Protein AF-A0A2V2WQ14-F1 (afdb_monomer)

Foldseek 3Di:
DDDDDDDDDDDDDDDPPPPPPDDPVVVVVVVVVVVVVCVVDPCCVVDVDDPVVVVVVVVVVVVVVVVVVVVVVVVVVVVVVVVVVVVVVVVVVVVVVVVVVVVVVVCCVPQVDLCNDPCCCVVPPCNVVVDDPLDDDDPDPVDDPVSVPDDPVPCPCVVVVVVVVVVVVVVVVVVVVVVVVVVVVVVVVVPPDD

Radius of gyration: 69.37 Å; Cα contacts (8 Å, |Δi|>4): 29; chains: 1; bounding box: 119×53×196 Å

Secondary structure (DSSP, 8-state):
-------------------S---HHHHHHHHHHHHHHHHH-HHHHHH---HHHHHHHHHHHHHHHHHHHHHHHHHHHHHHHHHHHHHHHHHHHHHHHHHHHHHHHHHHHHH--GGGSTTHHHH-TTHHHHSPPS--SS--TT--GGG-S--TT--TTHHHHHHHHHHHHHHHHHHHHHHHHHHHHHHHHTTS--

Sequence (194 aa):
MNSAAQNAPAISPTATMSTGPLDTTSKKRLFMMQRAERLRDPKVRHMGIDKEALDDQVREKEALRRLEKERNEFFDRQALLMDRHAQALQKEVNEIRAGREKELQDYRETFQKKHMRREWDLNDPTWKVKDLPARVGDDDPRNGVSSLQKFEGEDLDFKNRRREQQLQQRDWAQQQVEEKTRQEVDGAGGKSCV

InterPro domains:
  IPR008805 RIB43A [PF05914] (26-186)
  IPR008805 RIB43A [PTHR14517] (25-184)

Solvent-accessible surface area (backbone atoms only — not comparable to full-atom values): 11952 Å² total; per-residue (Å²): 135,90,83,89,84,79,93,81,90,82,84,83,84,91,71,84,72,77,84,61,87,73,52,72,67,56,52,51,52,52,52,51,52,61,48,50,56,46,59,68,39,67,60,52,62,74,63,68,71,65,60,68,64,50,53,50,51,50,51,52,54,51,52,52,51,50,54,52,50,54,52,49,53,51,52,51,53,51,49,53,54,51,50,54,50,53,52,52,54,52,49,52,52,49,52,52,50,53,51,52,51,48,53,52,48,52,47,40,65,72,68,61,41,72,79,73,41,95,61,24,76,80,68,40,93,57,39,80,76,73,52,74,70,95,67,67,73,90,87,35,89,86,55,44,78,88,63,72,76,59,57,91,82,66,63,82,55,50,67,59,54,51,48,52,52,50,51,52,53,49,52,51,53,48,51,53,50,52,52,52,52,50,52,52,54,57,58,55,63,70,70,74,79,128

Nearest PDB structures (foldseek):
  8snb-assembly1_6W  TM=6.079E-01  e=1.520E-08  Strongylocentrotus purpuratus
  6u42-assembly1_4U  TM=6.215E-01  e=2.455E-08  Chlamydomonas reinhardtii
  6u42-assembly1_4R  TM=5.848E-01  e=5.587E-08  Chlamydomonas reinhardtii
  9cpc-assembly1_3Y  TM=6.046E-01  e=1.561E-07  Sus scrofa

Organism: Trypanosoma cruzi (NCBI:txid5693)

pLDDT: mean 85.51, std 15.98, range [40.53, 98.44]

Structure (mmCIF, N/CA/C/O backbone):
data_AF-A0A2V2WQ14-F1
#
_entry.id   AF-A0A2V2WQ14-F1
#
loop_
_atom_site.group_PDB
_atom_site.id
_atom_site.type_symbol
_atom_site.label_atom_id
_atom_site.label_alt_id
_atom_site.label_comp_id
_atom_site.label_asym_id
_atom_site.label_entity_id
_atom_site.label_seq_id
_atom_site.pdbx_PDB_ins_code
_atom_site.Cartn_x
_atom_site.Cartn_y
_atom_site.Cartn_z
_atom_site.occupancy
_atom_site.B_iso_or_equiv
_atom_site.auth_seq_id
_atom_site.auth_comp_id
_atom_site.auth_asym_id
_atom_site.auth_atom_id
_atom_site.pdbx_PDB_model_num
ATOM 1 N N . MET A 1 1 ? -36.235 27.365 53.059 1.00 44.94 1 MET A N 1
ATOM 2 C CA . MET A 1 1 ? -37.629 27.702 53.408 1.00 44.94 1 MET A CA 1
ATOM 3 C C . MET A 1 1 ? -37.886 27.173 54.803 1.00 44.94 1 MET A C 1
ATOM 5 O O . MET A 1 1 ? -37.790 25.973 55.018 1.00 44.94 1 MET A O 1
ATOM 9 N N . ASN A 1 2 ? -38.078 28.095 55.743 1.00 45.47 2 ASN A N 1
ATOM 10 C CA . ASN A 1 2 ? -38.430 27.820 57.132 1.00 45.47 2 ASN A CA 1
ATOM 11 C C . ASN A 1 2 ? -39.775 27.096 57.211 1.00 45.47 2 ASN A C 1
ATOM 13 O O . ASN A 1 2 ? -40.685 27.432 56.456 1.00 45.47 2 ASN A O 1
ATOM 17 N N . SER A 1 3 ? -39.931 26.202 58.184 1.00 45.50 3 SER A N 1
ATOM 18 C CA . SER A 1 3 ? -41.216 25.961 58.850 1.00 45.50 3 SER A CA 1
ATOM 19 C C . SER A 1 3 ? -40.962 25.331 60.215 1.00 45.50 3 SER A C 1
ATOM 21 O O . SER A 1 3 ? -40.735 24.134 60.344 1.00 45.50 3 SER A O 1
ATOM 23 N N . ALA A 1 4 ? -40.961 26.196 61.226 1.00 48.38 4 ALA A N 1
ATOM 24 C CA . ALA A 1 4 ? -41.190 25.845 62.615 1.00 48.38 4 ALA A CA 1
ATOM 25 C C . ALA A 1 4 ? -42.703 25.867 62.874 1.00 48.38 4 ALA A C 1
ATOM 27 O O . ALA A 1 4 ? -43.345 26.850 62.513 1.00 48.38 4 ALA A O 1
ATOM 28 N N . ALA A 1 5 ? -43.235 24.810 63.491 1.00 47.12 5 ALA A N 1
ATOM 29 C CA . ALA A 1 5 ? -44.523 24.719 64.198 1.00 47.12 5 ALA A CA 1
ATOM 30 C C . ALA A 1 5 ? -44.854 23.222 64.371 1.00 47.12 5 ALA A C 1
ATOM 32 O O . ALA A 1 5 ? -44.697 22.474 63.420 1.00 47.12 5 ALA A O 1
ATOM 33 N N . GLN A 1 6 ? -45.326 22.675 65.486 1.00 50.53 6 GLN A N 1
ATOM 34 C CA . GLN A 1 6 ? -45.816 23.205 66.753 1.00 50.53 6 GLN A CA 1
ATOM 35 C C . GLN A 1 6 ? -45.854 22.022 67.738 1.00 50.53 6 GLN A C 1
ATOM 37 O O . GLN A 1 6 ? -46.199 20.904 67.362 1.00 50.53 6 GLN A O 1
ATOM 42 N N . ASN A 1 7 ? -45.531 22.289 69.003 1.00 54.06 7 ASN A N 1
ATOM 43 C CA . ASN A 1 7 ? -45.885 21.426 70.126 1.00 54.06 7 ASN A CA 1
ATOM 44 C C . ASN A 1 7 ? -47.401 21.488 70.362 1.00 54.06 7 ASN A C 1
ATOM 46 O O . ASN A 1 7 ? -47.952 22.585 70.458 1.00 54.06 7 ASN A O 1
ATOM 50 N N . ALA A 1 8 ? -48.040 20.334 70.556 1.00 49.25 8 ALA A N 1
ATOM 51 C CA . ALA A 1 8 ? -49.335 20.220 71.224 1.00 49.25 8 ALA A CA 1
ATOM 52 C C . ALA A 1 8 ? -49.350 18.955 72.112 1.00 49.25 8 ALA A C 1
ATOM 54 O O . ALA A 1 8 ? -48.817 17.924 71.694 1.00 49.25 8 ALA A O 1
ATOM 55 N N . PRO A 1 9 ? -49.905 19.020 73.338 1.00 58.84 9 PRO A N 1
ATOM 56 C CA . PRO A 1 9 ? -49.801 17.964 74.342 1.00 58.84 9 PRO A CA 1
ATOM 57 C C . PRO A 1 9 ? -50.993 17.001 74.286 1.00 58.84 9 PRO A C 1
ATOM 59 O O . PRO A 1 9 ? -52.121 17.420 74.033 1.00 58.84 9 PRO A O 1
ATOM 62 N N . ALA A 1 10 ? -50.778 15.727 74.622 1.00 42.69 10 ALA A N 1
ATOM 63 C CA . ALA A 1 10 ? -51.869 14.837 75.003 1.00 42.69 10 ALA A CA 1
ATOM 64 C C . ALA A 1 10 ? -51.401 13.798 76.027 1.00 42.69 10 ALA A C 1
ATOM 66 O O . ALA A 1 10 ? -50.405 13.100 75.858 1.00 42.69 10 ALA A O 1
ATOM 67 N N . ILE A 1 11 ? -52.151 13.782 77.117 1.00 43.56 11 ILE A N 1
ATOM 68 C CA . ILE A 1 11 ? -52.009 12.992 78.330 1.00 43.56 11 ILE A CA 1
ATOM 69 C C . ILE A 1 11 ? -52.289 11.511 78.030 1.00 43.56 11 ILE A C 1
ATOM 71 O O . ILE A 1 11 ? -53.105 11.168 77.178 1.00 43.56 11 ILE A O 1
ATOM 75 N N . SER A 1 12 ? -51.577 10.648 78.749 1.00 45.91 12 SER A N 1
ATOM 76 C CA . SER A 1 12 ? -51.635 9.186 78.722 1.00 45.91 12 SER A CA 1
ATOM 77 C C . SER A 1 12 ? -53.017 8.596 79.043 1.00 45.91 12 SER A C 1
ATOM 79 O O . SER A 1 12 ? -53.795 9.177 79.799 1.00 45.91 12 SER A O 1
ATOM 81 N N . PRO A 1 13 ? -53.236 7.331 78.642 1.00 46.59 13 PRO A N 1
ATOM 82 C CA . PRO A 1 13 ? -53.758 6.352 79.576 1.00 46.59 13 PRO A CA 1
ATOM 83 C C . PRO A 1 13 ? -52.677 5.329 79.920 1.00 46.59 13 PRO A C 1
ATOM 85 O O . PRO A 1 13 ? -52.074 4.656 79.086 1.00 46.59 13 PRO A O 1
ATOM 88 N N . THR A 1 14 ? -52.441 5.266 81.216 1.00 50.88 14 THR A N 1
ATOM 89 C CA . THR A 1 14 ? -51.651 4.313 81.973 1.00 50.88 14 THR A CA 1
ATOM 90 C C . THR A 1 14 ? -52.027 2.873 81.619 1.00 50.88 14 THR A C 1
ATOM 92 O O . THR A 1 14 ? -53.107 2.403 81.956 1.00 50.88 14 THR A O 1
ATOM 95 N N . ALA A 1 15 ? -51.100 2.152 80.998 1.00 40.53 15 ALA A N 1
ATOM 96 C CA . ALA A 1 15 ? -50.947 0.711 81.158 1.00 40.53 15 ALA A CA 1
ATOM 97 C C . ALA A 1 15 ? -49.495 0.367 80.822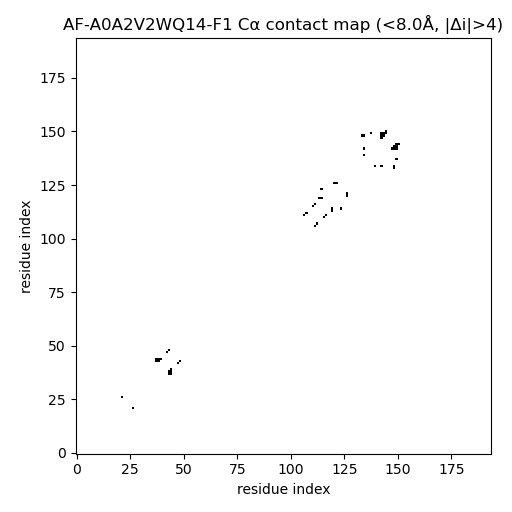 1.00 40.53 15 ALA A C 1
ATOM 99 O O . ALA A 1 15 ? -49.167 -0.095 79.732 1.00 40.53 15 ALA A O 1
ATOM 100 N N . THR A 1 16 ? -48.595 0.630 81.767 1.00 46.62 16 THR A N 1
ATOM 101 C CA . THR A 1 16 ? -47.309 -0.059 81.820 1.00 46.62 16 THR A CA 1
ATOM 102 C C . THR A 1 16 ? -47.606 -1.546 81.997 1.00 46.62 16 THR A C 1
ATOM 104 O O . THR A 1 16 ? -47.727 -2.051 83.111 1.00 46.62 16 THR A O 1
ATOM 107 N N . MET A 1 17 ? -47.786 -2.260 80.884 1.00 49.78 17 MET A N 1
ATOM 108 C CA . MET A 1 17 ? -47.722 -3.714 80.881 1.00 49.78 17 MET A CA 1
ATOM 109 C C . MET A 1 17 ? -46.353 -4.070 81.444 1.00 49.78 17 MET A C 1
ATOM 111 O O . MET A 1 17 ? -45.329 -3.749 80.848 1.00 49.78 17 MET A O 1
ATOM 115 N N . SER A 1 18 ? -46.360 -4.650 82.640 1.00 52.22 18 SER A N 1
ATOM 116 C CA . SER A 1 18 ? -45.201 -5.222 83.310 1.00 52.22 18 SER A CA 1
ATOM 117 C C . SER A 1 18 ? -44.336 -5.980 82.298 1.00 52.22 18 SER A C 1
ATOM 119 O O . SER A 1 18 ? -44.693 -7.063 81.840 1.00 52.22 18 SER A O 1
ATOM 121 N N . THR A 1 19 ? -43.193 -5.397 81.937 1.00 57.53 19 THR A N 1
ATOM 122 C CA . THR A 1 19 ? -42.145 -6.012 81.111 1.00 57.53 19 THR A CA 1
ATOM 123 C C . THR A 1 19 ? -41.223 -6.890 81.961 1.00 57.53 19 THR A C 1
ATOM 125 O O . THR A 1 19 ? -40.049 -7.077 81.650 1.00 57.53 19 THR A O 1
ATOM 128 N N . GLY A 1 20 ? -41.742 -7.443 83.061 1.00 65.06 20 GLY A N 1
ATOM 129 C CA . GLY A 1 20 ? -41.055 -8.485 83.809 1.00 65.06 20 GLY A CA 1
ATOM 130 C C . GLY A 1 20 ? -41.065 -9.796 83.014 1.00 65.06 20 GLY A C 1
ATOM 131 O O . GLY A 1 20 ? -42.055 -10.098 82.339 1.00 65.06 20 GLY A O 1
ATOM 132 N N . PRO A 1 21 ? -40.000 -10.614 83.071 1.00 66.75 21 PRO A N 1
ATOM 133 C CA . PRO A 1 21 ? -40.000 -11.915 82.421 1.00 66.75 21 PRO A CA 1
ATOM 134 C C . PRO A 1 21 ? -41.122 -12.774 83.017 1.00 66.75 21 PRO A C 1
ATOM 136 O O . PRO A 1 21 ? -41.058 -13.194 84.168 1.00 66.75 21 PRO A O 1
ATOM 139 N N . LEU A 1 22 ? -42.167 -13.032 82.224 1.00 68.38 22 LEU A N 1
ATOM 140 C CA . LEU A 1 22 ? -43.275 -13.901 82.621 1.00 68.38 22 LEU A CA 1
ATOM 141 C C . LEU A 1 22 ? -42.744 -15.281 83.039 1.00 68.38 22 LEU A C 1
ATOM 143 O O . LEU A 1 22 ? -41.881 -15.850 82.354 1.00 68.38 22 LEU A O 1
ATOM 147 N N . ASP A 1 23 ? -43.305 -15.830 84.117 1.00 81.56 23 ASP A N 1
ATOM 148 C CA . ASP A 1 23 ? -43.032 -17.197 84.555 1.00 81.56 23 ASP A CA 1
ATOM 149 C C . ASP A 1 23 ? -43.353 -18.210 83.436 1.00 81.56 23 ASP A C 1
ATOM 151 O O . ASP A 1 23 ? -44.249 -18.016 82.604 1.00 81.56 23 ASP A O 1
ATOM 155 N N . THR A 1 24 ? -42.598 -19.307 83.403 1.00 79.81 24 THR A N 1
ATOM 156 C CA . THR A 1 24 ? -42.701 -20.374 82.397 1.00 79.81 24 THR A CA 1
ATOM 157 C C . THR A 1 24 ? -44.112 -20.962 82.318 1.00 79.81 24 THR A C 1
ATOM 159 O O . THR A 1 24 ? -44.595 -21.272 81.226 1.00 79.81 24 THR A O 1
ATOM 162 N N . THR A 1 25 ? -44.806 -21.049 83.452 1.00 83.06 25 THR A N 1
ATOM 163 C CA . THR A 1 25 ? -46.186 -21.537 83.559 1.00 83.06 25 THR A CA 1
ATOM 164 C C . THR A 1 25 ? -47.171 -20.578 82.895 1.00 83.06 25 THR A C 1
ATOM 166 O O . THR A 1 25 ? -48.036 -20.997 82.121 1.00 83.06 25 THR A O 1
ATOM 169 N N . SER A 1 26 ? -47.000 -19.277 83.129 1.00 83.75 26 SER A N 1
ATOM 170 C CA . SER A 1 26 ? -47.828 -18.216 82.551 1.00 83.75 26 SER A CA 1
ATOM 171 C C . SER A 1 26 ? -47.648 -18.125 81.037 1.00 83.75 26 SER A C 1
ATOM 173 O O . SER A 1 26 ? -48.636 -18.053 80.309 1.00 83.75 26 SER A O 1
ATOM 175 N N . LYS A 1 27 ? -46.406 -18.244 80.544 1.00 86.31 27 LYS A N 1
ATOM 176 C CA . LYS A 1 27 ? -46.092 -18.328 79.104 1.00 86.31 27 LYS A CA 1
ATOM 177 C C . LYS A 1 27 ? -46.757 -19.535 78.439 1.00 86.31 27 LYS A C 1
ATOM 179 O O . LYS A 1 27 ? -47.376 -19.392 77.386 1.00 86.31 27 LYS A O 1
ATOM 184 N N . LYS A 1 28 ? -46.677 -20.715 79.070 1.00 87.69 28 LYS A N 1
ATOM 185 C CA . LYS A 1 28 ? -47.333 -21.941 78.582 1.00 87.69 28 LYS A CA 1
ATOM 186 C C . LYS A 1 28 ? -48.848 -21.772 78.502 1.00 87.69 28 LYS A C 1
ATOM 188 O O . LYS A 1 28 ? -49.440 -22.112 77.480 1.00 87.69 28 LYS A O 1
ATOM 193 N N . ARG A 1 29 ? -49.474 -21.215 79.544 1.00 88.00 29 ARG A N 1
ATOM 194 C CA . ARG A 1 29 ? -50.925 -20.980 79.573 1.00 88.00 29 ARG A CA 1
ATOM 195 C C . ARG A 1 29 ? -51.357 -19.997 78.476 1.00 88.00 29 ARG A C 1
ATOM 197 O O . ARG A 1 29 ? -52.312 -20.289 77.761 1.00 88.00 29 ARG A O 1
ATOM 204 N N . LEU A 1 30 ? -50.611 -18.907 78.274 1.00 88.31 30 LEU A N 1
ATOM 205 C CA . LEU A 1 30 ? -50.868 -17.930 77.207 1.00 88.31 30 LEU A CA 1
ATOM 206 C C . LEU A 1 30 ? -50.778 -18.564 75.808 1.00 88.31 30 LEU A C 1
ATOM 208 O O . LEU A 1 30 ? -51.667 -18.384 74.979 1.00 88.31 30 LEU A O 1
ATOM 212 N N . PHE A 1 31 ? -49.738 -19.367 75.567 1.00 89.12 31 PHE A N 1
ATOM 213 C CA . PHE A 1 31 ? -49.548 -20.071 74.298 1.00 89.12 31 PHE A CA 1
ATOM 214 C C . PHE A 1 31 ? -50.665 -21.088 74.028 1.00 89.12 31 PHE A C 1
ATOM 216 O O . PHE A 1 31 ? -51.162 -21.181 72.905 1.00 89.12 31 PHE A O 1
ATOM 223 N N . MET A 1 32 ? -51.094 -21.836 75.053 1.00 88.12 32 MET A N 1
ATOM 224 C CA . MET A 1 32 ? -52.213 -22.776 74.933 1.00 88.12 32 MET A CA 1
ATOM 225 C C . MET A 1 32 ? -53.528 -22.062 74.599 1.00 88.12 32 MET A C 1
ATOM 227 O O . MET A 1 32 ? -54.275 -22.569 73.764 1.00 88.12 32 MET A O 1
ATOM 231 N N . MET A 1 33 ? -53.783 -20.879 75.171 1.00 87.75 33 MET A N 1
ATOM 232 C CA . MET A 1 33 ? -54.959 -20.062 74.839 1.00 87.75 33 MET A CA 1
ATOM 233 C C . MET A 1 33 ? -54.921 -19.565 73.385 1.00 87.75 33 MET A C 1
ATOM 235 O O . MET A 1 33 ? -55.851 -19.833 72.627 1.00 87.75 33 MET A O 1
ATOM 239 N N . GLN A 1 34 ? -53.810 -18.960 72.952 1.00 86.38 34 GLN A N 1
ATOM 240 C CA . GLN A 1 34 ? -53.624 -18.486 71.569 1.00 86.38 34 GLN A CA 1
ATOM 241 C C . GLN A 1 34 ? -53.656 -19.625 70.534 1.00 86.38 34 GLN A C 1
ATOM 243 O O . GLN A 1 34 ? -54.012 -19.437 69.369 1.00 86.38 34 GLN A O 1
ATOM 248 N N . ARG A 1 35 ? -53.236 -20.836 70.919 1.00 86.56 35 ARG A N 1
ATOM 249 C CA . ARG A 1 35 ? -53.328 -22.029 70.065 1.00 86.56 35 ARG A CA 1
ATOM 250 C C . ARG A 1 35 ? -54.759 -22.550 69.975 1.00 86.56 35 ARG A C 1
ATOM 252 O O . ARG A 1 35 ? -55.176 -22.942 68.889 1.00 86.56 35 ARG A O 1
ATOM 259 N N . ALA A 1 36 ? -55.491 -22.576 71.088 1.00 88.31 36 ALA A N 1
ATOM 260 C CA . ALA A 1 36 ? -56.886 -23.005 71.108 1.00 88.31 36 ALA A CA 1
ATOM 261 C C . ALA A 1 36 ? -57.754 -22.107 70.216 1.00 88.31 36 ALA A C 1
ATOM 263 O O . ALA A 1 36 ? -58.569 -22.624 69.457 1.00 88.31 36 ALA A O 1
ATOM 264 N N . GLU A 1 37 ? -57.515 -20.795 70.239 1.00 86.00 37 GLU A N 1
ATOM 265 C CA . GLU A 1 37 ? -58.177 -19.809 69.378 1.00 86.00 37 GLU A CA 1
ATOM 266 C C . GLU A 1 37 ? -57.904 -20.059 67.884 1.00 86.00 37 GLU A C 1
ATOM 268 O O . GLU A 1 37 ? -58.839 -20.149 67.092 1.00 86.00 37 GLU A O 1
ATOM 273 N N . ARG A 1 38 ? -56.645 -20.322 67.507 1.00 83.88 38 ARG A N 1
ATOM 274 C CA . ARG A 1 38 ? -56.272 -20.691 66.126 1.00 83.88 38 ARG A CA 1
ATOM 275 C C . ARG A 1 38 ? -56.858 -22.023 65.668 1.00 83.88 38 ARG A C 1
ATOM 277 O O . ARG A 1 38 ? -57.199 -22.180 64.501 1.00 83.88 38 ARG A O 1
ATOM 284 N N . LEU A 1 39 ? -56.969 -23.001 66.569 1.00 85.25 39 LEU A N 1
ATOM 285 C CA . LEU A 1 39 ? -57.649 -24.255 66.258 1.00 85.25 39 LEU A CA 1
ATOM 286 C C . LEU A 1 39 ? -59.161 -24.029 66.119 1.00 85.25 39 LEU A C 1
ATOM 288 O O . LEU A 1 39 ? -59.785 -24.699 65.303 1.00 85.25 39 LEU A O 1
ATOM 292 N N . ARG A 1 40 ? -59.768 -23.134 66.901 1.00 87.38 40 ARG A N 1
ATOM 293 C CA . ARG A 1 40 ? -61.224 -22.931 66.945 1.00 87.38 40 ARG A CA 1
ATOM 294 C C . ARG A 1 40 ? -61.806 -22.525 65.588 1.00 87.38 40 ARG A C 1
ATOM 296 O O . ARG A 1 40 ? -62.883 -23.012 65.257 1.00 87.38 40 ARG A O 1
ATOM 303 N N . ASP A 1 41 ? -61.102 -21.701 64.815 1.00 84.00 41 ASP A N 1
ATOM 304 C CA . ASP A 1 41 ? -61.524 -21.292 63.472 1.00 84.00 41 ASP A CA 1
ATOM 305 C C . ASP A 1 41 ? -61.078 -22.321 62.403 1.00 84.00 41 ASP A C 1
ATOM 307 O O . ASP A 1 41 ? -59.875 -22.482 62.157 1.00 84.00 41 ASP A O 1
ATOM 311 N N . PRO A 1 42 ? -62.008 -23.028 61.729 1.00 85.81 42 PRO A N 1
ATOM 312 C CA . PRO A 1 42 ? -61.667 -24.008 60.697 1.00 85.81 42 PRO A CA 1
ATOM 313 C C . PRO A 1 42 ? -60.942 -23.396 59.487 1.00 85.81 42 PRO A C 1
ATOM 315 O O . PRO A 1 42 ? -60.162 -24.095 58.839 1.00 85.81 42 PRO A O 1
ATOM 318 N N . LYS A 1 43 ? -61.140 -22.103 59.189 1.00 83.50 43 LYS A N 1
ATOM 319 C CA . LYS A 1 43 ? -60.520 -21.428 58.041 1.00 83.50 43 LYS A CA 1
ATOM 320 C C . LYS A 1 43 ? -59.057 -21.086 58.305 1.00 83.50 43 LYS A C 1
ATOM 322 O O . LYS A 1 43 ? -58.214 -21.364 57.456 1.00 83.50 43 LYS A O 1
ATOM 327 N N . VAL A 1 44 ? -58.742 -20.572 59.493 1.00 83.12 44 VAL A N 1
ATOM 328 C CA . VAL A 1 44 ? -57.354 -20.327 59.934 1.00 83.12 44 VAL A CA 1
ATOM 329 C C . VAL A 1 44 ? -56.597 -21.646 60.108 1.00 83.12 44 VAL A C 1
ATOM 331 O O . VAL A 1 44 ? -55.418 -21.732 59.774 1.00 83.12 44 VAL A O 1
ATOM 334 N N . ARG A 1 45 ? -57.278 -22.707 60.563 1.00 80.38 45 ARG A N 1
ATOM 335 C CA . ARG A 1 45 ? -56.692 -24.049 60.690 1.00 80.38 45 ARG A CA 1
ATOM 336 C C . ARG A 1 45 ? -56.347 -24.684 59.334 1.00 80.38 45 ARG A C 1
ATOM 338 O O . ARG A 1 45 ? -55.367 -25.418 59.255 1.00 80.38 45 ARG A O 1
ATOM 345 N N . HIS A 1 46 ? -57.145 -24.433 58.293 1.00 79.44 46 HIS A N 1
ATOM 346 C CA . HIS A 1 46 ? -56.948 -25.015 56.959 1.00 79.44 46 HIS A CA 1
ATOM 347 C C . HIS A 1 46 ? -56.081 -24.145 56.026 1.00 79.44 46 HIS A C 1
ATOM 349 O O . HIS A 1 46 ? -55.331 -24.688 55.224 1.00 79.44 46 HIS A O 1
ATOM 355 N N . MET A 1 47 ? -56.153 -22.811 56.133 1.00 76.62 47 MET A N 1
ATOM 356 C CA . MET A 1 47 ? -55.472 -21.843 55.251 1.00 76.62 47 MET A CA 1
ATOM 357 C C . MET A 1 47 ? -54.892 -20.649 56.033 1.00 76.62 47 MET A C 1
ATOM 359 O O . MET A 1 47 ? -55.106 -19.487 55.681 1.00 76.62 47 MET A O 1
ATOM 363 N N . GLY A 1 48 ? -54.186 -20.915 57.131 1.00 78.69 48 GLY A N 1
ATOM 364 C CA . GLY A 1 48 ? -53.503 -19.882 57.910 1.00 78.69 48 GLY A CA 1
ATOM 365 C C . GLY A 1 48 ? -52.288 -19.333 57.163 1.00 78.69 48 GLY A C 1
ATOM 366 O O . GLY A 1 48 ? -51.212 -19.919 57.235 1.00 78.69 48 GLY A O 1
ATOM 367 N N . ILE A 1 49 ? -52.467 -18.221 56.449 1.00 84.81 49 ILE A N 1
ATOM 368 C CA . ILE A 1 49 ? -51.406 -17.510 55.727 1.00 84.81 49 ILE A CA 1
ATOM 369 C C . ILE A 1 49 ? -51.177 -16.162 56.404 1.00 84.81 49 ILE A C 1
ATOM 371 O O . ILE A 1 49 ? -52.116 -15.381 56.566 1.00 84.81 49 ILE A O 1
ATOM 375 N N . ASP A 1 50 ? -49.927 -15.889 56.760 1.00 87.00 50 ASP A N 1
ATOM 376 C CA . ASP A 1 50 ? -49.496 -14.578 57.232 1.00 87.00 50 ASP A CA 1
ATOM 377 C C . ASP A 1 50 ? -49.262 -13.659 56.025 1.00 87.00 50 ASP A C 1
ATOM 379 O O . ASP A 1 50 ? -48.232 -13.727 55.354 1.00 87.00 50 ASP A O 1
ATOM 383 N N . LYS A 1 51 ? -50.281 -12.866 55.684 1.00 88.88 51 LYS A N 1
ATOM 384 C CA . LYS A 1 51 ? -50.239 -11.983 54.512 1.00 88.88 51 LYS A CA 1
ATOM 385 C C . LYS A 1 51 ? -49.224 -10.861 54.679 1.00 88.88 51 LYS A C 1
ATOM 387 O O . LYS A 1 51 ? -48.531 -10.549 53.722 1.00 88.88 51 LYS A O 1
ATOM 392 N N . GLU A 1 52 ? -49.108 -10.310 55.883 1.00 89.94 52 GLU A N 1
ATOM 393 C CA . GLU A 1 52 ? -48.198 -9.199 56.168 1.00 89.94 52 GLU A CA 1
ATOM 394 C C . GLU A 1 52 ? -46.743 -9.648 55.993 1.00 89.94 52 GLU A C 1
ATOM 396 O O . GLU A 1 52 ? -45.980 -9.003 55.274 1.00 89.94 52 GLU A O 1
ATOM 401 N N . ALA A 1 53 ? -46.388 -10.825 56.524 1.00 92.44 53 ALA A N 1
ATOM 402 C CA . ALA A 1 53 ? -45.053 -11.392 56.340 1.00 92.44 53 ALA A CA 1
ATOM 403 C C . ALA A 1 53 ? -44.733 -11.721 54.869 1.00 92.44 53 ALA A C 1
ATOM 405 O O . ALA A 1 53 ? -43.597 -11.538 54.428 1.00 92.44 53 ALA A O 1
ATOM 406 N N . LEU A 1 54 ? -45.710 -12.208 54.093 1.00 93.12 54 LEU A N 1
ATOM 407 C CA . LEU A 1 54 ? -45.515 -12.472 52.662 1.00 93.12 54 LEU A CA 1
ATOM 408 C C . LEU A 1 54 ? -45.375 -11.180 51.850 1.00 93.12 54 LEU A C 1
ATOM 410 O O . LEU A 1 54 ? -44.514 -11.112 50.973 1.00 93.12 54 LEU A O 1
ATOM 414 N N . ASP A 1 55 ? -46.176 -10.159 52.147 1.00 95.19 55 ASP A N 1
ATOM 415 C CA . ASP A 1 55 ? -46.100 -8.858 51.480 1.00 95.19 55 ASP A CA 1
ATOM 416 C C . ASP A 1 55 ? -44.752 -8.172 51.759 1.00 95.19 55 ASP A C 1
ATOM 418 O O . ASP A 1 55 ? -44.157 -7.578 50.854 1.00 95.19 55 ASP A O 1
ATOM 422 N N . 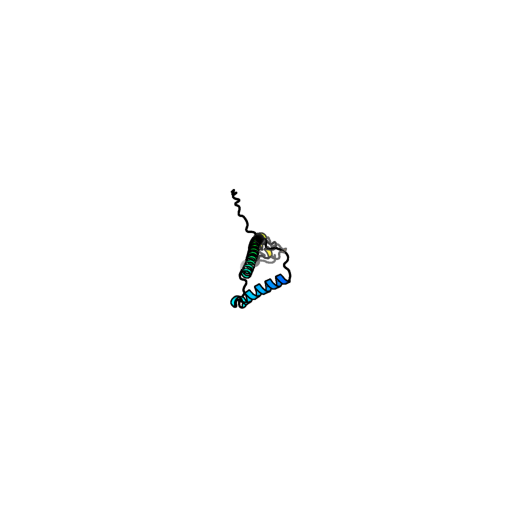ASP A 1 56 ? -44.220 -8.305 52.978 1.00 94.44 56 ASP A N 1
ATOM 423 C CA . ASP A 1 56 ? -42.885 -7.817 53.330 1.00 94.44 56 ASP A CA 1
ATOM 424 C C . ASP A 1 56 ? -41.771 -8.584 52.590 1.00 94.44 56 ASP A C 1
ATOM 426 O O . ASP A 1 56 ? -40.867 -7.955 52.033 1.00 94.44 56 ASP A O 1
ATOM 430 N N . GLN A 1 57 ? -41.865 -9.916 52.475 1.00 95.06 57 GLN A N 1
ATOM 431 C CA . GLN A 1 57 ? -40.919 -10.725 51.685 1.00 95.06 57 GLN A CA 1
ATOM 432 C C . GLN A 1 57 ? -40.938 -10.367 50.193 1.00 95.06 57 GLN A C 1
ATOM 434 O O . GLN A 1 57 ? -39.890 -10.304 49.541 1.00 95.06 57 GLN A O 1
ATOM 439 N N . VAL A 1 58 ? -42.125 -10.135 49.625 1.00 97.00 58 VAL A N 1
ATOM 440 C CA . VAL A 1 58 ? -42.267 -9.701 48.228 1.00 97.00 58 VAL A CA 1
ATOM 441 C C . VAL A 1 58 ? -41.621 -8.331 48.040 1.00 97.00 58 VAL A C 1
ATOM 443 O O . VAL A 1 58 ? -40.844 -8.155 47.099 1.00 97.00 58 VAL A O 1
ATOM 446 N N . ARG A 1 59 ? -41.863 -7.390 48.961 1.00 95.88 59 ARG A N 1
ATOM 447 C CA . ARG A 1 59 ? -41.271 -6.045 48.922 1.00 95.88 59 ARG A CA 1
ATOM 448 C C . ARG A 1 59 ? -39.745 -6.088 48.989 1.00 95.88 59 ARG A C 1
ATOM 450 O O . ARG A 1 59 ? -39.089 -5.407 48.202 1.00 95.88 59 ARG A O 1
ATOM 457 N N . GLU A 1 60 ? -39.178 -6.906 49.873 1.00 96.00 60 GLU A N 1
ATOM 458 C CA . GLU A 1 60 ? -37.727 -7.100 49.980 1.00 96.00 60 GLU A CA 1
ATOM 459 C C . GLU A 1 60 ? -37.142 -7.671 48.679 1.00 96.00 60 GLU A C 1
ATOM 461 O O . GLU A 1 60 ? -36.175 -7.137 48.129 1.00 96.00 60 GLU A O 1
ATOM 466 N N . LYS A 1 61 ? -37.770 -8.710 48.120 1.00 97.19 61 LYS A N 1
ATOM 467 C CA . LYS A 1 61 ? -37.327 -9.329 46.865 1.00 97.19 61 LYS A CA 1
ATOM 468 C C . LYS A 1 61 ? -37.402 -8.367 45.681 1.00 97.19 61 LYS A C 1
ATOM 470 O O . LYS A 1 61 ? -36.527 -8.384 44.814 1.00 97.19 61 LYS A O 1
ATOM 475 N N . GLU A 1 62 ? -38.436 -7.537 45.618 1.00 97.00 62 GLU A N 1
ATOM 476 C CA . GLU A 1 62 ? -38.545 -6.489 44.605 1.00 97.00 62 GLU A CA 1
ATOM 477 C C . GLU A 1 62 ? -37.480 -5.408 44.778 1.00 97.00 62 GLU A C 1
ATOM 479 O O . GLU A 1 62 ? -36.896 -4.984 43.781 1.00 97.00 62 GLU A O 1
ATOM 484 N N . ALA A 1 63 ? -37.187 -4.992 46.012 1.00 96.00 63 ALA A N 1
ATOM 485 C CA . ALA A 1 63 ? -36.124 -4.031 46.290 1.00 96.00 63 ALA A CA 1
ATOM 486 C C . ALA A 1 63 ? -34.754 -4.565 45.839 1.00 96.00 63 ALA A C 1
ATOM 488 O O . ALA A 1 63 ? -34.024 -3.865 45.136 1.00 96.00 63 ALA A O 1
ATOM 489 N N . LEU A 1 64 ? -34.444 -5.831 46.139 1.00 96.62 64 LEU A N 1
ATOM 490 C CA . LEU A 1 64 ? -33.216 -6.491 45.682 1.00 96.62 64 LEU A CA 1
ATOM 491 C C . LEU A 1 64 ? -33.135 -6.571 44.153 1.00 96.62 64 LEU A C 1
ATOM 493 O O . LEU A 1 64 ? -32.104 -6.241 43.570 1.00 96.62 64 LEU A O 1
ATOM 497 N N . ARG A 1 65 ? -34.236 -6.944 43.488 1.00 97.19 65 ARG A N 1
ATOM 498 C CA . ARG A 1 65 ? -34.304 -6.974 42.017 1.00 97.19 65 ARG A CA 1
ATOM 499 C C . ARG A 1 65 ? -34.089 -5.597 41.393 1.00 97.19 65 ARG A C 1
ATOM 501 O O . ARG A 1 65 ? -33.452 -5.508 40.347 1.00 97.19 65 ARG A O 1
ATOM 508 N N . ARG A 1 66 ? -34.617 -4.531 42.003 1.00 96.75 66 ARG A N 1
ATOM 509 C CA . ARG A 1 66 ? -34.407 -3.153 41.525 1.00 96.75 66 ARG A CA 1
ATOM 510 C C . ARG A 1 66 ? -32.942 -2.749 41.648 1.00 96.75 66 ARG A C 1
ATOM 512 O O . ARG A 1 66 ? -32.378 -2.296 40.660 1.00 96.75 66 ARG A O 1
ATOM 519 N N . LEU A 1 67 ? -32.312 -3.011 42.793 1.00 96.25 67 LEU A N 1
ATOM 520 C CA . LEU A 1 67 ? -30.884 -2.740 42.994 1.00 96.25 67 LEU A CA 1
ATOM 521 C C . LEU A 1 67 ? -30.001 -3.512 42.004 1.00 96.25 67 LEU A C 1
ATOM 523 O O . LEU A 1 67 ? -29.066 -2.952 41.436 1.00 96.25 67 LEU A O 1
ATOM 527 N N . GLU A 1 68 ? -30.306 -4.787 41.750 1.00 96.81 68 GLU A N 1
ATOM 528 C CA . GLU A 1 68 ? -29.572 -5.584 40.763 1.00 96.81 68 GLU A CA 1
ATOM 529 C C . GLU A 1 68 ? -29.752 -5.042 39.339 1.00 96.81 68 GLU A C 1
ATOM 531 O O . GLU A 1 68 ? -28.782 -4.957 38.581 1.00 96.81 68 GLU A O 1
ATOM 536 N N . LYS A 1 69 ? -30.969 -4.614 38.985 1.00 97.56 69 LYS A N 1
ATOM 537 C CA . LYS A 1 69 ? -31.259 -3.985 37.692 1.00 97.56 69 LYS A CA 1
ATOM 538 C C . LYS A 1 69 ? -30.486 -2.679 37.523 1.00 97.56 69 LYS A C 1
ATOM 540 O O . LYS A 1 69 ? -29.837 -2.504 36.500 1.00 97.56 69 LYS A O 1
ATOM 545 N N . GLU A 1 70 ? -30.493 -1.805 38.526 1.00 96.88 70 GLU A N 1
ATOM 546 C CA . GLU A 1 70 ? -29.737 -0.545 38.510 1.00 96.88 70 GLU A CA 1
ATOM 547 C C . GLU A 1 70 ? -28.228 -0.784 38.377 1.00 96.88 70 GLU A C 1
ATOM 549 O O . GLU A 1 70 ? -27.550 -0.098 37.607 1.00 96.88 70 GLU A O 1
ATOM 554 N N . ARG A 1 71 ? -27.703 -1.798 39.078 1.00 97.12 71 ARG A N 1
ATOM 555 C CA . ARG A 1 71 ? -26.304 -2.219 38.964 1.00 97.12 71 ARG A CA 1
ATOM 556 C C . ARG A 1 71 ? -25.975 -2.682 37.545 1.00 97.12 71 ARG A C 1
ATOM 558 O O . ARG A 1 71 ? -24.965 -2.258 36.987 1.00 97.12 71 ARG A O 1
ATOM 565 N N . ASN A 1 72 ? -26.802 -3.550 36.968 1.00 97.88 72 ASN A N 1
ATOM 566 C CA . ASN A 1 72 ? -26.585 -4.056 35.614 1.00 97.88 72 ASN A CA 1
ATOM 567 C C . ASN A 1 72 ? -26.679 -2.917 34.590 1.00 97.88 72 ASN A C 1
ATOM 569 O O . ASN A 1 72 ? -25.765 -2.755 33.794 1.00 97.88 72 ASN A O 1
ATOM 573 N N . GLU A 1 73 ? -27.680 -2.039 34.699 1.00 97.62 73 GLU A N 1
ATOM 574 C CA . GLU A 1 73 ? -27.810 -0.864 33.829 1.00 97.62 73 GLU A CA 1
ATOM 575 C C . GLU A 1 73 ? -26.596 0.076 33.919 1.00 97.62 73 GLU A C 1
ATOM 577 O O . GLU A 1 73 ? -26.193 0.670 32.919 1.00 97.62 73 GLU A O 1
ATOM 582 N N . PHE A 1 74 ? -25.991 0.232 35.101 1.00 97.75 74 PHE A N 1
ATOM 583 C CA . PHE A 1 74 ? -24.750 0.991 35.253 1.00 97.75 74 PHE A CA 1
ATOM 584 C C . PHE A 1 74 ? -23.586 0.350 34.485 1.00 97.75 74 PHE A C 1
ATOM 586 O O . PHE A 1 74 ? -22.892 1.047 33.741 1.00 97.75 74 PHE A O 1
ATOM 593 N N . PHE A 1 75 ? -23.390 -0.963 34.628 1.00 98.19 75 PHE A N 1
ATOM 594 C CA . PHE A 1 75 ? -22.333 -1.677 33.912 1.00 98.19 75 PHE A CA 1
ATOM 595 C C . PHE A 1 75 ? -22.573 -1.721 32.404 1.00 98.19 75 PHE A C 1
ATOM 597 O O . PHE A 1 75 ? -21.623 -1.537 31.648 1.00 98.19 75 PHE A O 1
ATOM 604 N N . ASP A 1 76 ? -23.822 -1.861 31.965 1.00 98.31 76 ASP A N 1
ATOM 605 C CA . ASP A 1 76 ? -24.192 -1.826 30.550 1.00 98.31 76 ASP A CA 1
ATOM 606 C C . ASP A 1 76 ? -23.851 -0.463 29.936 1.00 98.31 76 ASP A C 1
ATOM 608 O O . ASP A 1 76 ? -23.213 -0.385 28.884 1.00 98.31 76 ASP A O 1
ATOM 612 N N . ARG A 1 77 ? -24.189 0.637 30.627 1.00 97.62 77 ARG A N 1
ATOM 613 C CA . ARG A 1 77 ? -23.798 1.990 30.197 1.00 97.62 77 ARG A CA 1
ATOM 614 C C . ARG A 1 77 ? -22.282 2.141 30.116 1.00 97.62 77 ARG A C 1
ATOM 616 O O . ARG A 1 77 ? -21.782 2.700 29.141 1.00 97.62 77 ARG A O 1
ATOM 623 N N . GLN A 1 78 ? -21.551 1.637 31.108 1.00 98.06 78 GLN A N 1
ATOM 624 C CA . GLN A 1 78 ? -20.091 1.693 31.107 1.00 98.06 78 GLN A CA 1
ATOM 625 C C . GLN A 1 78 ? -19.497 0.884 29.946 1.00 98.06 78 GLN A C 1
ATOM 627 O O . GLN A 1 78 ?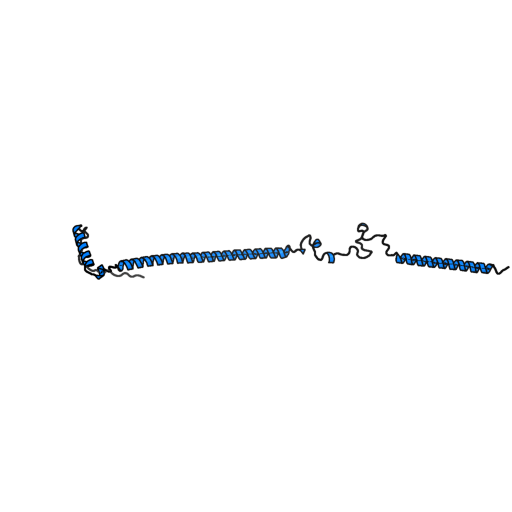 -18.594 1.372 29.267 1.00 98.06 78 GLN A O 1
ATOM 632 N N . ALA A 1 79 ? -20.020 -0.312 29.676 1.00 98.06 79 ALA A N 1
ATOM 633 C CA . ALA A 1 79 ? -19.579 -1.164 28.577 1.00 98.06 79 ALA A CA 1
ATOM 634 C C . ALA A 1 79 ? -19.779 -0.480 27.216 1.00 98.06 79 ALA A C 1
ATOM 636 O O . ALA A 1 79 ? -18.852 -0.453 26.409 1.00 98.06 79 ALA A O 1
ATOM 637 N N . LEU A 1 80 ? -20.934 0.158 26.997 1.00 98.19 80 LEU A N 1
ATOM 638 C CA . LEU A 1 80 ? -21.213 0.917 25.771 1.00 98.19 80 LEU A CA 1
ATOM 639 C C . LEU A 1 80 ? -20.250 2.097 25.574 1.00 98.19 80 LEU A C 1
ATOM 641 O O . LEU A 1 80 ? -19.833 2.379 24.450 1.00 98.19 80 LEU A O 1
ATOM 645 N N . LEU A 1 81 ? -19.873 2.789 26.655 1.00 98.00 81 LEU A N 1
ATOM 646 C CA . LEU A 1 81 ? -18.884 3.868 26.584 1.00 98.00 81 LEU A CA 1
ATOM 647 C C . LEU A 1 81 ? -17.499 3.343 26.193 1.00 98.00 81 LEU A C 1
ATOM 649 O O . LEU A 1 81 ? -16.833 3.952 25.354 1.00 98.00 81 LEU A O 1
ATOM 653 N N . MET A 1 82 ? -17.073 2.221 26.780 1.00 98.31 82 MET A N 1
ATOM 654 C CA . MET A 1 82 ? -15.783 1.608 26.456 1.00 98.31 82 MET A CA 1
ATOM 655 C C . MET A 1 82 ? -15.756 1.077 25.019 1.00 98.31 82 MET A C 1
ATOM 657 O O . MET A 1 82 ? -14.776 1.301 24.313 1.00 98.31 82 MET A O 1
ATOM 661 N N . ASP A 1 83 ? -16.835 0.443 24.558 1.00 98.44 83 ASP A N 1
ATOM 662 C CA . ASP A 1 83 ? -16.945 -0.058 23.185 1.00 98.44 83 ASP A CA 1
ATOM 663 C C . ASP A 1 83 ? -16.880 1.087 22.164 1.00 98.44 83 ASP A C 1
ATOM 665 O O . ASP A 1 83 ? -16.094 1.047 21.218 1.00 98.44 83 ASP A O 1
ATOM 669 N N . ARG A 1 84 ? -17.598 2.189 22.415 1.00 98.19 84 ARG A N 1
ATOM 670 C CA . ARG A 1 84 ? -17.506 3.393 21.575 1.00 98.19 84 ARG A CA 1
ATOM 671 C C . ARG A 1 84 ? -16.080 3.947 21.512 1.00 98.19 84 ARG A C 1
ATOM 673 O O . ARG A 1 84 ? -15.644 4.382 20.446 1.00 98.19 84 ARG A O 1
ATOM 680 N N . HIS A 1 85 ? -15.361 3.947 22.633 1.00 98.00 85 HIS A N 1
ATOM 681 C CA . HIS A 1 85 ? -13.964 4.378 22.670 1.00 98.00 85 HIS A CA 1
ATOM 682 C C . HIS A 1 85 ? -13.072 3.436 21.847 1.00 98.00 85 HIS A C 1
ATOM 684 O O . HIS A 1 85 ? -12.277 3.899 21.030 1.00 98.00 85 HIS A O 1
ATOM 690 N N . ALA A 1 86 ? -13.232 2.121 22.010 1.00 98.19 86 ALA A N 1
ATOM 691 C CA . ALA A 1 86 ? -12.479 1.124 21.254 1.00 98.19 86 ALA A CA 1
ATOM 692 C C . ALA A 1 86 ? -12.725 1.244 19.740 1.00 98.19 86 ALA A C 1
ATOM 694 O O . ALA A 1 86 ? -11.778 1.205 18.956 1.00 98.19 86 ALA A O 1
ATOM 695 N N . GLN A 1 87 ? -13.974 1.471 19.325 1.00 98.38 87 GLN A N 1
ATOM 696 C CA . GLN A 1 87 ? -14.327 1.698 17.921 1.00 98.38 87 GLN A CA 1
ATOM 697 C C . GLN A 1 87 ? -13.687 2.972 17.354 1.00 98.38 87 GLN A C 1
ATOM 699 O O . GLN A 1 87 ? -13.211 2.958 16.217 1.00 98.38 87 GLN A O 1
ATOM 704 N N . ALA A 1 88 ? -13.638 4.060 18.131 1.00 98.06 88 ALA A N 1
ATOM 705 C CA . ALA A 1 88 ? -12.972 5.294 17.718 1.00 98.06 88 ALA A CA 1
ATOM 706 C C . ALA A 1 88 ? -11.467 5.071 17.492 1.00 98.06 88 ALA A C 1
ATOM 708 O O . ALA A 1 88 ? -10.961 5.388 16.417 1.00 98.06 88 ALA A O 1
ATOM 709 N N . LEU A 1 89 ? -10.785 4.421 18.441 1.00 98.38 89 LEU A N 1
ATOM 710 C CA . LEU A 1 89 ? -9.367 4.070 18.302 1.00 98.38 89 LEU A CA 1
ATOM 711 C C . LEU A 1 89 ? -9.116 3.147 17.105 1.00 98.38 89 LEU A C 1
ATOM 713 O O . LEU A 1 89 ? -8.166 3.342 16.349 1.00 98.38 89 LEU A O 1
ATOM 717 N N . GLN A 1 90 ? -9.979 2.152 16.894 1.00 98.25 90 GLN A N 1
ATOM 718 C CA . GLN A 1 90 ? -9.850 1.248 15.755 1.00 98.25 90 GLN A CA 1
ATOM 719 C C . GLN A 1 90 ? -9.974 1.996 14.425 1.00 98.25 90 GLN A C 1
ATOM 721 O O . GLN A 1 90 ? -9.241 1.700 13.478 1.00 98.25 90 GLN A O 1
ATOM 726 N N . LYS A 1 91 ? -10.884 2.973 14.347 1.00 98.38 91 LYS A N 1
ATOM 727 C CA . LYS A 1 91 ? -11.043 3.824 13.168 1.00 98.38 91 LYS A CA 1
ATOM 728 C C . LYS A 1 91 ? -9.786 4.656 12.910 1.00 98.38 91 LYS A C 1
ATOM 730 O O . LYS A 1 91 ? -9.295 4.634 11.786 1.00 98.38 91 LYS A O 1
ATOM 735 N N . GLU A 1 92 ? -9.224 5.295 13.934 1.00 98.12 92 GLU A N 1
ATOM 736 C CA . GLU A 1 92 ? -7.975 6.063 13.813 1.00 98.12 92 GLU A CA 1
ATOM 737 C C . GLU A 1 92 ? -6.810 5.187 13.325 1.00 98.12 92 GLU A C 1
ATOM 739 O O . GLU A 1 92 ? -6.092 5.550 12.393 1.00 98.12 92 GLU A O 1
ATOM 744 N N . VAL A 1 93 ? -6.653 3.985 13.887 1.00 98.44 93 VAL A N 1
ATOM 745 C CA . VAL A 1 93 ? -5.621 3.030 13.448 1.00 98.44 93 VAL A CA 1
ATOM 746 C C . VAL A 1 93 ? -5.816 2.629 11.985 1.00 98.44 93 VAL A C 1
ATOM 748 O O . VAL A 1 93 ? -4.841 2.528 11.236 1.00 98.44 93 VAL A O 1
ATOM 751 N N . ASN A 1 94 ? -7.061 2.404 11.564 1.00 98.31 94 ASN A N 1
ATOM 752 C CA . ASN A 1 94 ? -7.375 2.053 10.182 1.00 98.31 94 ASN A CA 1
ATOM 753 C C . ASN A 1 94 ? -7.071 3.210 9.220 1.00 98.31 94 ASN A C 1
ATOM 755 O O . ASN A 1 94 ? -6.501 2.971 8.157 1.00 98.31 94 ASN A O 1
ATOM 759 N N . GLU A 1 95 ? -7.391 4.448 9.598 1.00 98.25 95 GLU A N 1
ATOM 760 C CA . GLU A 1 95 ? -7.073 5.647 8.814 1.00 98.25 95 GLU A CA 1
ATOM 761 C C . GLU A 1 95 ? -5.559 5.837 8.673 1.00 98.25 95 GLU A C 1
ATOM 763 O O . GLU A 1 95 ? -5.066 6.038 7.563 1.00 98.25 95 GLU A O 1
ATOM 768 N N . ILE A 1 96 ? -4.799 5.669 9.760 1.00 98.19 96 ILE A N 1
ATOM 769 C CA . ILE A 1 96 ? -3.329 5.721 9.729 1.00 98.19 96 ILE A CA 1
ATOM 770 C C . ILE A 1 96 ? -2.765 4.620 8.826 1.00 98.19 96 ILE A C 1
ATOM 772 O O . ILE A 1 96 ? -1.843 4.867 8.046 1.00 98.19 96 ILE A O 1
ATOM 776 N N . ARG A 1 97 ? -3.298 3.395 8.913 1.00 98.31 97 ARG A N 1
ATOM 777 C CA . ARG A 1 97 ? -2.862 2.277 8.066 1.00 98.31 97 ARG A CA 1
ATOM 778 C C . ARG A 1 97 ? -3.113 2.576 6.590 1.00 98.31 97 ARG A C 1
ATOM 780 O O . ARG A 1 97 ? -2.194 2.415 5.792 1.00 98.31 97 ARG A O 1
ATOM 787 N N . ALA A 1 98 ? -4.316 3.032 6.251 1.00 98.25 98 ALA A N 1
ATOM 788 C CA . ALA A 1 98 ? -4.682 3.381 4.883 1.00 98.25 98 ALA A CA 1
ATOM 789 C C . ALA A 1 98 ? -3.829 4.542 4.344 1.00 98.25 98 ALA A C 1
ATOM 791 O O . ALA A 1 98 ? -3.366 4.484 3.208 1.00 98.25 98 ALA A O 1
ATOM 792 N N . GLY A 1 99 ? -3.562 5.560 5.170 1.00 98.25 99 GLY A N 1
ATOM 793 C CA . GLY A 1 99 ? -2.675 6.672 4.820 1.00 98.25 99 GLY A CA 1
ATOM 794 C C . GLY A 1 99 ? -1.258 6.201 4.491 1.00 98.25 99 GLY A C 1
ATOM 795 O O . GLY A 1 99 ? -0.744 6.505 3.419 1.00 98.25 99 GLY A O 1
ATOM 796 N N . ARG A 1 100 ? -0.663 5.369 5.355 1.00 98.00 100 ARG A N 1
ATOM 797 C CA . ARG A 1 100 ? 0.680 4.805 5.127 1.00 98.00 100 ARG A CA 1
ATOM 798 C C . ARG A 1 100 ? 0.755 3.928 3.882 1.00 98.00 100 ARG A C 1
ATOM 800 O O . ARG A 1 100 ? 1.753 3.960 3.169 1.00 98.00 100 ARG A O 1
ATOM 807 N N . GLU A 1 101 ? -0.269 3.116 3.635 1.00 98.06 101 GLU A N 1
ATOM 808 C CA . GLU A 1 101 ? -0.319 2.271 2.441 1.00 98.06 101 GLU A CA 1
ATOM 809 C C . GLU A 1 101 ? -0.398 3.116 1.169 1.00 98.06 101 GLU A C 1
ATOM 811 O O . GLU A 1 101 ? 0.330 2.847 0.213 1.00 98.06 101 GLU A O 1
ATOM 816 N N . LYS A 1 102 ? -1.205 4.181 1.192 1.00 98.31 102 LYS A N 1
ATOM 817 C CA . LYS A 1 102 ? -1.281 5.143 0.096 1.00 98.31 102 LYS A CA 1
ATOM 818 C C . LYS A 1 102 ? 0.059 5.838 -0.141 1.00 98.31 102 LYS A C 1
ATOM 820 O O . LYS A 1 102 ? 0.533 5.836 -1.265 1.00 98.31 102 LYS A O 1
ATOM 825 N N . GLU A 1 103 ? 0.709 6.351 0.901 1.00 97.94 103 GLU A N 1
ATOM 826 C CA . GLU A 1 103 ? 2.031 6.986 0.786 1.00 97.94 103 GLU A CA 1
ATOM 827 C C . GLU A 1 103 ? 3.086 6.028 0.214 1.00 97.94 103 GLU A C 1
ATOM 829 O O . GLU A 1 103 ? 3.894 6.406 -0.636 1.00 97.94 103 GLU A O 1
ATOM 834 N N . LEU A 1 104 ? 3.071 4.763 0.646 1.00 97.75 104 LEU A N 1
ATOM 835 C CA . LEU A 1 104 ? 3.970 3.739 0.120 1.00 97.75 104 LEU A CA 1
ATOM 836 C C . LEU A 1 104 ? 3.686 3.443 -1.355 1.00 97.75 104 LEU A C 1
ATOM 838 O O . LEU A 1 104 ? 4.621 3.245 -2.135 1.00 97.75 104 LEU A O 1
ATOM 842 N N . GLN A 1 105 ? 2.412 3.390 -1.733 1.00 97.69 105 GLN A N 1
ATOM 843 C CA . GLN A 1 105 ? 2.003 3.189 -3.114 1.00 97.69 105 GLN A CA 1
ATOM 844 C C . GLN A 1 105 ? 2.410 4.380 -3.985 1.00 97.69 105 GLN A C 1
ATOM 846 O O . GLN A 1 105 ? 3.048 4.173 -5.014 1.00 97.69 105 GLN A O 1
ATOM 851 N N . ASP A 1 106 ? 2.168 5.607 -3.528 1.00 97.94 106 ASP A N 1
ATOM 852 C CA . ASP A 1 106 ? 2.591 6.836 -4.199 1.00 97.94 106 ASP A CA 1
ATOM 853 C C . ASP A 1 106 ? 4.120 6.853 -4.375 1.00 97.94 106 ASP A C 1
ATOM 855 O O . ASP A 1 106 ? 4.627 7.171 -5.452 1.00 97.94 106 ASP A O 1
ATOM 859 N N . TYR A 1 107 ? 4.885 6.425 -3.364 1.00 97.62 107 TYR A N 1
ATOM 860 C CA . TYR A 1 107 ? 6.344 6.294 -3.456 1.00 97.62 107 TYR A CA 1
ATOM 861 C C . TYR A 1 107 ? 6.784 5.240 -4.486 1.00 97.62 107 TYR A C 1
ATOM 863 O O . TYR A 1 107 ? 7.705 5.469 -5.276 1.00 97.62 107 TYR A O 1
ATOM 871 N N . ARG A 1 108 ? 6.124 4.076 -4.514 1.00 96.44 108 ARG A N 1
ATOM 872 C CA . ARG A 1 108 ? 6.389 3.023 -5.511 1.00 96.44 108 ARG A CA 1
ATOM 873 C C . ARG A 1 108 ? 6.092 3.511 -6.921 1.00 96.44 108 ARG A C 1
ATOM 875 O O . ARG A 1 108 ? 6.889 3.292 -7.832 1.00 96.44 108 ARG A O 1
ATOM 882 N N . GLU A 1 109 ? 4.966 4.186 -7.091 1.00 96.12 109 GLU A N 1
ATOM 883 C CA . GLU A 1 109 ? 4.545 4.729 -8.371 1.00 96.12 109 GLU A CA 1
ATOM 884 C C . GLU A 1 109 ? 5.460 5.847 -8.833 1.00 96.12 109 GLU A C 1
ATOM 886 O O . GLU A 1 109 ? 5.755 5.905 -10.014 1.00 96.12 109 GLU A O 1
ATOM 891 N N . THR A 1 110 ? 5.954 6.708 -7.949 1.00 96.00 110 THR A N 1
ATOM 892 C CA . THR A 1 110 ? 6.810 7.839 -8.335 1.00 96.00 110 THR A CA 1
ATOM 893 C C . THR A 1 110 ? 8.255 7.427 -8.599 1.00 96.00 110 THR A C 1
ATOM 895 O O . THR A 1 110 ? 8.805 7.822 -9.626 1.00 96.00 110 THR A O 1
ATOM 898 N N . PHE A 1 111 ? 8.855 6.6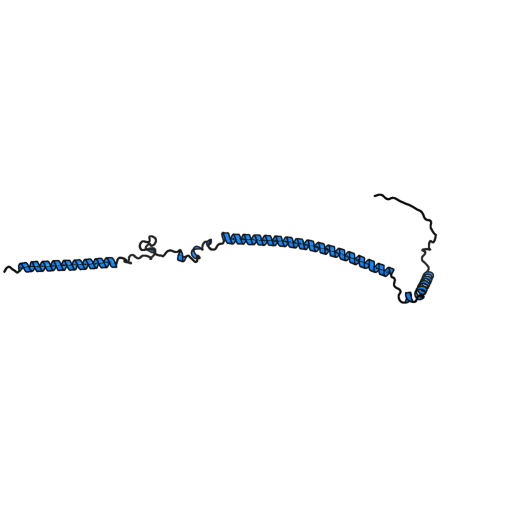08 -7.730 1.00 95.38 111 PHE A N 1
ATOM 899 C CA . PHE A 1 111 ? 10.302 6.349 -7.753 1.00 95.38 111 PHE A CA 1
ATOM 900 C C . PHE A 1 111 ? 10.693 4.923 -8.149 1.00 95.38 111 PHE A C 1
ATOM 902 O O . PHE A 1 111 ? 11.839 4.692 -8.528 1.00 95.38 111 PHE A O 1
ATOM 909 N N . GLN A 1 112 ? 9.778 3.952 -8.081 1.00 94.81 112 GLN A N 1
ATOM 910 C CA . GLN A 1 112 ? 10.091 2.534 -8.325 1.00 94.81 112 GLN A CA 1
ATOM 911 C C . GLN A 1 112 ? 9.531 2.017 -9.656 1.00 94.81 112 GLN A C 1
ATOM 913 O O . GLN A 1 112 ? 9.365 0.806 -9.851 1.00 94.81 112 GLN A O 1
ATOM 918 N N . LYS A 1 113 ? 9.261 2.916 -10.609 1.00 94.81 113 LYS A N 1
ATOM 919 C CA . LYS A 1 113 ? 8.827 2.528 -11.955 1.00 94.81 113 LYS A CA 1
ATOM 920 C C . LYS A 1 113 ? 9.905 1.683 -12.637 1.00 94.81 113 LYS A C 1
ATOM 922 O O . LYS A 1 113 ? 11.098 1.958 -12.530 1.00 94.81 113 LYS A O 1
ATOM 927 N N . LYS A 1 114 ? 9.487 0.676 -13.413 1.00 92.81 114 LYS A N 1
ATOM 928 C CA . LYS A 1 114 ? 10.411 -0.234 -14.121 1.00 92.81 114 LYS A CA 1
ATOM 929 C C . LYS A 1 114 ? 11.405 0.501 -15.027 1.00 92.81 114 LYS A C 1
ATOM 931 O O . LYS A 1 114 ? 12.562 0.107 -15.076 1.00 92.81 114 LYS A O 1
ATOM 936 N N . HIS A 1 115 ? 10.966 1.579 -15.676 1.00 91.56 115 HIS A N 1
ATOM 937 C CA . HIS A 1 115 ? 11.803 2.363 -16.585 1.00 91.56 115 HIS A CA 1
ATOM 938 C C . HIS A 1 115 ? 12.821 3.276 -15.900 1.00 91.56 115 HIS A C 1
ATOM 940 O O . HIS A 1 115 ? 13.700 3.802 -16.566 1.00 91.56 115 HIS A O 1
ATOM 946 N N . MET A 1 116 ? 12.716 3.473 -14.584 1.00 93.00 116 MET A N 1
ATOM 947 C CA . MET A 1 116 ? 13.699 4.243 -13.813 1.00 93.00 116 MET A CA 1
ATOM 948 C C . MET A 1 116 ? 14.834 3.362 -13.276 1.00 93.00 116 MET A C 1
ATOM 950 O O . MET A 1 116 ? 15.726 3.848 -12.583 1.00 93.00 116 MET A O 1
ATOM 954 N N . ARG A 1 117 ? 14.805 2.053 -13.554 1.00 93.00 117 ARG A N 1
ATOM 955 C CA . ARG A 1 117 ? 15.863 1.131 -13.140 1.00 93.00 117 ARG A CA 1
ATOM 956 C C . ARG A 1 117 ? 17.119 1.359 -13.970 1.00 93.00 117 ARG A C 1
ATOM 958 O O . ARG A 1 117 ? 17.042 1.605 -15.166 1.00 93.00 117 ARG A O 1
ATOM 965 N N . ARG A 1 118 ? 18.278 1.149 -13.347 1.00 94.38 118 ARG A N 1
ATOM 966 C CA . ARG A 1 118 ? 19.596 1.249 -13.998 1.00 94.38 118 ARG A CA 1
ATOM 967 C C . ARG A 1 118 ? 19.765 0.309 -15.198 1.00 94.38 118 ARG A C 1
ATOM 969 O O . ARG A 1 118 ? 20.527 0.594 -16.104 1.00 94.38 118 ARG A O 1
ATOM 976 N N . GLU A 1 119 ? 19.082 -0.824 -15.164 1.00 95.06 119 GLU A N 1
ATOM 977 C CA . GLU A 1 119 ? 19.130 -1.891 -16.169 1.00 95.06 119 GLU A CA 1
ATOM 978 C C . GLU A 1 119 ? 17.945 -1.847 -17.147 1.00 95.06 119 GLU A C 1
ATOM 980 O O . GLU A 1 119 ? 17.693 -2.825 -17.852 1.00 95.06 119 GLU A O 1
ATOM 985 N N . TRP A 1 120 ? 17.165 -0.759 -17.151 1.00 95.06 120 TRP A N 1
ATOM 986 C CA . TRP A 1 120 ? 15.992 -0.654 -18.016 1.00 95.06 120 TRP A CA 1
ATOM 987 C C . TRP A 1 120 ? 16.359 -0.809 -19.492 1.00 95.06 120 TRP A C 1
ATOM 989 O O . TRP A 1 120 ? 15.663 -1.515 -20.208 1.00 95.06 120 TRP A O 1
ATOM 999 N N . ASP A 1 121 ? 17.481 -0.239 -19.911 1.00 90.38 121 ASP A N 1
ATOM 1000 C CA . ASP A 1 121 ? 17.967 -0.235 -21.291 1.00 90.38 121 ASP A CA 1
ATOM 1001 C C . ASP A 1 121 ? 18.113 -1.661 -21.856 1.00 90.38 121 ASP A C 1
ATOM 1003 O O . ASP A 1 121 ? 17.812 -1.908 -23.021 1.00 90.38 121 ASP A O 1
ATOM 1007 N N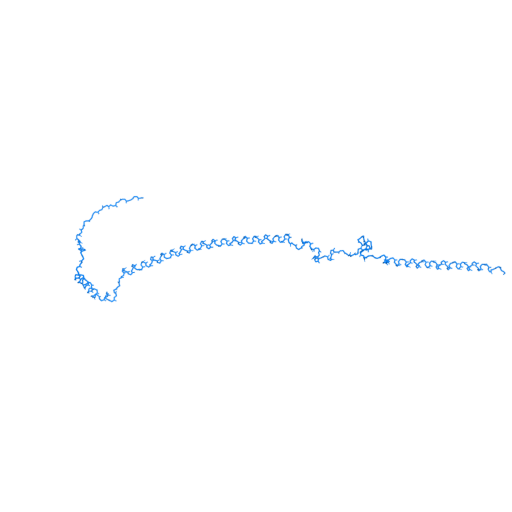 . LEU A 1 122 ? 18.513 -2.618 -21.008 1.00 90.62 122 LEU A N 1
ATOM 1008 C CA . LEU A 1 122 ? 18.644 -4.037 -21.362 1.00 90.62 122 LEU A CA 1
ATOM 1009 C C . LEU A 1 122 ? 17.293 -4.768 -21.358 1.00 90.62 122 LEU A C 1
ATOM 1011 O O . LEU A 1 122 ? 17.092 -5.716 -22.115 1.00 90.62 122 LEU A O 1
ATOM 1015 N N . ASN A 1 123 ? 16.379 -4.353 -20.479 1.00 92.94 123 ASN A N 1
ATOM 1016 C CA . ASN A 1 123 ? 15.092 -5.009 -20.236 1.00 92.94 123 ASN A CA 1
ATOM 1017 C C . ASN A 1 123 ? 13.916 -4.349 -20.974 1.00 92.94 123 ASN A C 1
ATOM 1019 O O . ASN A 1 123 ? 12.767 -4.769 -20.804 1.00 92.94 123 ASN A O 1
ATOM 1023 N N . ASP A 1 124 ? 14.173 -3.307 -21.762 1.00 94.12 124 ASP A N 1
ATOM 1024 C CA . ASP A 1 124 ? 13.148 -2.586 -22.500 1.00 94.12 124 ASP A CA 1
ATOM 1025 C C . ASP A 1 124 ? 12.565 -3.504 -23.587 1.00 94.12 124 ASP A C 1
ATOM 1027 O O . ASP A 1 124 ? 13.287 -3.904 -24.495 1.00 94.12 124 ASP A O 1
ATOM 1031 N N . PRO A 1 125 ? 11.261 -3.825 -23.579 1.00 93.06 125 PRO A N 1
ATOM 1032 C CA . PRO A 1 125 ? 10.665 -4.686 -24.604 1.00 93.06 125 PRO A CA 1
ATOM 1033 C C . PRO A 1 125 ? 10.830 -4.138 -26.031 1.00 93.06 125 PRO A C 1
ATOM 1035 O O . PRO A 1 125 ? 10.754 -4.893 -26.998 1.00 93.06 125 PRO A O 1
ATOM 1038 N N . THR A 1 126 ? 11.065 -2.833 -26.168 1.00 93.19 126 THR A N 1
ATOM 1039 C CA . THR A 1 126 ? 11.254 -2.140 -27.445 1.00 93.19 126 THR A CA 1
ATOM 1040 C C . THR A 1 126 ? 12.722 -1.910 -27.811 1.00 93.19 126 THR A C 1
ATOM 1042 O O . THR A 1 126 ? 12.983 -1.250 -28.816 1.00 93.19 126 THR A O 1
ATOM 1045 N N . TRP A 1 127 ? 13.688 -2.466 -27.062 1.00 93.31 127 TRP A N 1
ATOM 1046 C CA . TRP A 1 127 ? 15.120 -2.207 -27.280 1.00 93.31 127 TRP A CA 1
ATOM 1047 C C . TRP A 1 127 ? 15.559 -2.497 -28.720 1.00 93.31 127 TRP A C 1
ATOM 1049 O O . TRP A 1 127 ? 16.212 -1.666 -29.338 1.00 93.31 127 TRP A O 1
ATOM 1059 N N . LYS A 1 128 ? 15.093 -3.606 -29.310 1.00 89.88 128 LYS A N 1
ATOM 1060 C CA . LYS A 1 128 ? 15.418 -3.995 -30.697 1.00 89.88 128 LYS A CA 1
ATOM 1061 C C . LYS A 1 128 ? 14.894 -3.032 -31.760 1.00 89.88 128 LYS A C 1
ATOM 1063 O O . LYS A 1 128 ? 15.404 -3.023 -32.869 1.00 89.88 128 LYS A O 1
ATOM 1068 N N . VAL A 1 129 ? 13.834 -2.289 -31.449 1.00 92.50 129 VAL A N 1
ATOM 1069 C CA . VAL A 1 129 ? 13.242 -1.304 -32.368 1.00 92.50 129 VAL A CA 1
ATOM 1070 C C . VAL A 1 129 ? 14.009 0.015 -32.301 1.00 92.50 129 VAL A C 1
ATOM 1072 O O . VAL A 1 129 ? 14.093 0.730 -33.293 1.00 92.50 129 VAL A O 1
ATOM 1075 N N . LYS A 1 130 ? 14.552 0.343 -31.125 1.00 90.69 130 LYS A N 1
ATOM 1076 C CA . LYS A 1 130 ? 15.357 1.548 -30.897 1.00 90.69 130 LYS A CA 1
ATOM 1077 C C . LYS A 1 130 ? 16.800 1.380 -31.362 1.00 90.69 130 LYS A C 1
ATOM 1079 O O . LYS A 1 130 ? 17.436 2.373 -31.703 1.00 90.69 130 LYS A O 1
ATOM 1084 N N . ASP A 1 131 ? 17.308 0.152 -31.321 1.00 91.88 131 ASP A N 1
ATOM 1085 C CA . ASP A 1 131 ? 18.674 -0.163 -31.713 1.00 91.88 131 ASP A CA 1
ATOM 1086 C C . ASP A 1 131 ? 18.891 0.068 -33.213 1.00 91.88 131 ASP A C 1
ATOM 1088 O O . ASP A 1 131 ? 18.015 -0.196 -34.042 1.00 91.88 131 ASP A O 1
ATOM 1092 N N . LEU A 1 132 ? 20.065 0.591 -33.564 1.00 89.88 132 LEU A N 1
ATOM 1093 C CA . LEU A 1 132 ? 20.415 0.840 -34.957 1.00 89.88 132 LEU A CA 1
ATOM 1094 C C . LEU A 1 132 ? 21.015 -0.431 -35.572 1.00 89.88 132 LEU A C 1
ATOM 1096 O O . LEU A 1 132 ? 21.684 -1.195 -34.879 1.00 89.88 132 LEU A O 1
ATOM 1100 N N . PRO A 1 133 ? 20.858 -0.647 -36.890 1.00 90.88 133 PRO A N 1
ATOM 1101 C CA . PRO A 1 133 ? 21.585 -1.704 -37.579 1.00 90.88 133 PRO A CA 1
ATOM 1102 C C . PRO A 1 133 ? 23.096 -1.596 -37.335 1.00 90.88 133 PRO A C 1
ATOM 1104 O O . PRO A 1 133 ? 23.645 -0.493 -37.292 1.00 90.88 133 PRO A O 1
ATOM 1107 N N . ALA A 1 134 ? 23.770 -2.748 -37.245 1.00 89.38 134 ALA A N 1
ATOM 1108 C CA . ALA A 1 134 ? 25.213 -2.830 -36.992 1.00 89.38 134 ALA A CA 1
ATOM 1109 C C . ALA A 1 134 ? 26.066 -2.103 -38.051 1.00 89.38 134 ALA A C 1
ATOM 1111 O O . ALA A 1 134 ? 27.195 -1.700 -37.787 1.00 89.38 134 ALA A O 1
ATOM 1112 N N . ARG A 1 135 ? 25.524 -1.910 -39.256 1.00 89.38 135 ARG A N 1
ATOM 1113 C CA . ARG A 1 135 ? 26.125 -1.109 -40.318 1.00 89.38 135 ARG A CA 1
ATOM 1114 C C . ARG A 1 135 ? 25.047 -0.284 -41.003 1.00 89.38 135 ARG A C 1
ATOM 1116 O O . ARG A 1 135 ? 24.080 -0.844 -41.518 1.00 89.38 135 ARG A O 1
ATOM 1123 N N . VAL A 1 136 ? 25.214 1.039 -41.004 1.00 89.06 136 VAL A N 1
ATOM 1124 C CA . VAL A 1 136 ? 24.305 1.970 -41.683 1.00 89.06 136 VAL A CA 1
ATOM 1125 C C . VAL A 1 136 ? 25.016 2.546 -42.906 1.00 89.06 136 VAL A C 1
ATOM 1127 O O . VAL A 1 136 ? 25.744 3.528 -42.812 1.00 89.06 136 VAL A O 1
ATOM 1130 N N . GLY A 1 137 ? 24.803 1.912 -44.061 1.00 87.81 137 GLY A N 1
ATOM 1131 C CA . GLY A 1 137 ? 25.478 2.266 -45.315 1.00 87.81 137 GLY A CA 1
ATOM 1132 C C . GLY A 1 137 ? 26.931 1.781 -45.386 1.00 87.81 137 GLY A C 1
ATOM 1133 O O . GLY A 1 137 ? 27.382 0.990 -44.555 1.00 87.81 137 GLY A O 1
ATOM 1134 N N . ASP A 1 138 ? 27.663 2.227 -46.408 1.00 83.69 138 ASP A N 1
ATOM 1135 C CA . ASP A 1 138 ? 29.040 1.774 -46.650 1.00 83.69 138 ASP A CA 1
ATOM 1136 C C . ASP A 1 138 ? 30.101 2.625 -45.954 1.00 83.69 138 ASP A C 1
ATOM 1138 O O . ASP A 1 138 ? 31.127 2.093 -45.525 1.00 83.69 138 ASP A O 1
ATOM 1142 N N . ASP A 1 139 ? 29.824 3.913 -45.769 1.00 84.12 139 ASP A N 1
ATOM 1143 C CA . ASP A 1 139 ? 30.723 4.878 -45.136 1.00 84.12 139 ASP A CA 1
ATOM 1144 C C . ASP A 1 139 ? 30.246 5.233 -43.717 1.00 84.12 139 ASP A C 1
ATOM 1146 O O . ASP A 1 139 ? 30.073 6.400 -43.368 1.00 84.12 139 ASP A O 1
ATOM 1150 N N . ASP A 1 140 ? 29.998 4.210 -42.887 1.00 87.06 140 ASP A N 1
ATOM 1151 C CA . ASP A 1 140 ? 29.641 4.399 -41.474 1.00 87.06 140 ASP A CA 1
ATOM 1152 C C . ASP A 1 140 ? 30.908 4.669 -40.634 1.00 87.06 140 ASP A C 1
ATOM 1154 O O . ASP A 1 140 ? 31.736 3.764 -40.475 1.00 87.06 140 ASP A O 1
ATOM 1158 N N . PRO A 1 141 ? 31.075 5.868 -40.039 1.00 87.50 141 PRO A N 1
ATOM 1159 C CA . PRO A 1 141 ? 32.270 6.212 -39.265 1.00 87.50 141 PRO A CA 1
ATOM 1160 C C . PRO A 1 141 ? 32.423 5.396 -37.972 1.00 87.50 141 PRO A C 1
ATOM 1162 O O . PRO A 1 141 ? 33.496 5.401 -37.370 1.00 87.50 141 PRO A O 1
ATOM 1165 N N . ARG A 1 142 ? 31.374 4.693 -37.521 1.00 88.38 142 ARG A N 1
ATOM 1166 C CA . ARG A 1 142 ? 31.420 3.826 -36.329 1.00 88.38 142 ARG A CA 1
ATOM 1167 C C . ARG A 1 142 ? 32.110 2.490 -36.609 1.00 88.38 142 ARG A C 1
ATOM 1169 O O . ARG A 1 142 ? 32.639 1.864 -35.689 1.00 88.38 142 ARG A O 1
ATOM 1176 N N . ASN A 1 143 ? 32.138 2.070 -37.873 1.00 88.88 143 ASN A N 1
ATOM 1177 C CA . ASN A 1 143 ? 32.612 0.754 -38.283 1.00 88.88 143 ASN A CA 1
ATOM 1178 C C . ASN A 1 143 ? 34.084 0.802 -38.692 1.00 88.88 143 ASN A C 1
ATOM 1180 O O . ASN A 1 143 ? 34.435 0.772 -39.869 1.00 88.88 143 ASN A O 1
ATOM 1184 N N . GLY A 1 144 ? 34.958 0.858 -37.685 1.00 87.50 144 GLY A N 1
ATOM 1185 C CA . GLY A 1 144 ? 36.401 0.690 -37.870 1.00 87.50 144 GLY A CA 1
ATOM 1186 C C . GLY A 1 144 ? 36.805 -0.764 -38.149 1.00 87.50 144 GLY A C 1
ATOM 1187 O O . GLY A 1 144 ? 35.985 -1.681 -38.088 1.00 87.50 144 GLY A O 1
ATOM 1188 N N . VAL A 1 145 ? 38.098 -1.000 -38.380 1.00 87.56 145 VAL A N 1
ATOM 1189 C CA . VAL A 1 145 ? 38.648 -2.326 -38.740 1.00 87.56 145 VAL A CA 1
ATOM 1190 C C . VAL A 1 145 ? 38.362 -3.401 -37.676 1.00 87.56 145 VAL A C 1
ATOM 1192 O O . VAL A 1 145 ? 38.098 -4.553 -38.008 1.00 87.56 145 VAL A O 1
ATOM 1195 N N . SER A 1 146 ? 38.340 -3.034 -36.391 1.00 90.88 146 SER A N 1
ATOM 1196 C CA . SER A 1 146 ? 38.042 -3.956 -35.283 1.00 90.88 146 SER A CA 1
ATOM 1197 C C . SER A 1 146 ? 36.571 -4.372 -35.189 1.00 90.88 146 SER A C 1
ATOM 1199 O O . SER A 1 146 ? 36.269 -5.367 -34.535 1.00 90.88 146 SER A O 1
ATOM 1201 N N . SER A 1 147 ? 35.656 -3.636 -35.831 1.00 89.19 147 SER A N 1
ATOM 1202 C CA . SER A 1 147 ? 34.216 -3.928 -35.789 1.00 89.19 147 SER A CA 1
ATOM 1203 C C . SER A 1 147 ? 33.841 -5.189 -36.570 1.00 89.19 147 SER A C 1
ATOM 1205 O O . SER A 1 147 ? 32.774 -5.757 -36.331 1.00 89.19 147 SER A O 1
ATOM 1207 N N . LEU A 1 148 ? 34.703 -5.614 -37.508 1.00 89.00 148 LEU A N 1
ATOM 1208 C CA . LEU A 1 148 ? 34.470 -6.734 -38.428 1.00 89.00 148 LEU A CA 1
ATOM 1209 C C . LEU A 1 148 ? 33.159 -6.599 -39.241 1.00 89.00 148 LEU A C 1
ATOM 1211 O O . LEU A 1 148 ? 32.667 -7.585 -39.779 1.00 89.00 148 LEU A O 1
ATOM 1215 N N . GLN A 1 149 ? 32.587 -5.389 -39.338 1.00 90.12 149 GLN A N 1
ATOM 1216 C CA . GLN A 1 149 ? 31.363 -5.105 -40.106 1.00 90.12 149 GLN A CA 1
ATOM 1217 C C . GLN A 1 149 ? 31.643 -4.672 -41.556 1.00 90.12 149 GLN A C 1
ATOM 1219 O O . GLN A 1 149 ? 30.741 -4.678 -42.396 1.00 90.12 149 GLN A O 1
ATOM 1224 N N . LYS A 1 150 ? 32.877 -4.248 -41.857 1.00 87.50 150 LYS A N 1
ATOM 1225 C CA . LYS A 1 150 ? 33.345 -3.868 -43.197 1.00 87.50 150 LYS A CA 1
ATOM 1226 C C . LYS A 1 150 ? 34.694 -4.513 -43.449 1.00 87.50 150 LYS A C 1
ATOM 1228 O O . LYS A 1 150 ? 35.590 -4.412 -42.614 1.00 87.50 150 LYS A O 1
ATOM 1233 N N . PHE A 1 151 ? 34.829 -5.151 -44.604 1.00 86.81 151 PHE A N 1
ATOM 1234 C CA . PHE A 1 151 ? 36.081 -5.744 -45.051 1.00 86.81 151 PHE A CA 1
ATOM 1235 C C . PHE A 1 151 ? 36.520 -5.067 -46.344 1.00 86.81 151 PHE A C 1
ATOM 1237 O O . PHE A 1 151 ? 35.726 -4.921 -47.264 1.00 86.81 151 PHE A O 1
ATOM 1244 N N . GLU A 1 152 ? 37.793 -4.695 -46.448 1.00 85.31 152 GLU A N 1
ATOM 1245 C CA . GLU A 1 152 ? 38.331 -4.052 -47.659 1.00 85.31 152 GLU A CA 1
ATOM 1246 C C . GLU A 1 152 ? 38.323 -4.978 -48.888 1.00 85.31 152 GLU A C 1
ATOM 1248 O O . GLU A 1 152 ? 38.355 -4.510 -50.020 1.00 85.31 152 GLU A O 1
ATOM 1253 N N . GLY A 1 153 ? 38.246 -6.297 -48.681 1.00 87.31 153 GLY A N 1
ATOM 1254 C CA . GLY A 1 153 ? 38.087 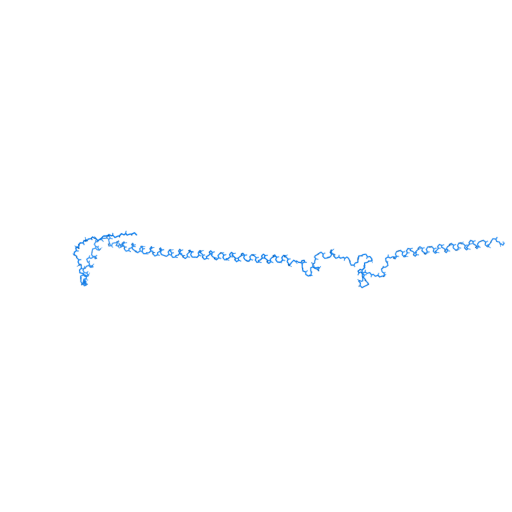-7.274 -49.763 1.00 87.31 153 GLY A CA 1
ATOM 1255 C C . GLY A 1 153 ? 36.669 -7.354 -50.344 1.00 87.31 153 GLY A C 1
ATOM 1256 O O . GLY A 1 153 ? 36.472 -8.015 -51.364 1.00 87.31 153 GLY A O 1
ATOM 1257 N N . GLU A 1 154 ? 35.682 -6.716 -49.711 1.00 84.50 154 GLU A N 1
ATOM 1258 C CA . GLU A 1 154 ? 34.314 -6.602 -50.218 1.00 84.50 154 GLU A CA 1
ATOM 1259 C C . GLU A 1 154 ? 34.287 -5.571 -51.361 1.00 84.50 154 GLU A C 1
ATOM 1261 O O . GLU A 1 154 ? 33.980 -4.398 -51.170 1.00 84.50 154 GLU A O 1
ATOM 1266 N N . ASP A 1 155 ? 34.685 -5.996 -52.563 1.00 86.19 155 ASP A N 1
ATOM 1267 C CA . ASP A 1 155 ? 34.716 -5.129 -53.744 1.00 86.19 155 ASP A CA 1
ATOM 1268 C C . ASP A 1 155 ? 33.305 -4.881 -54.300 1.00 86.19 155 ASP A C 1
ATOM 1270 O O . ASP A 1 155 ? 32.799 -5.622 -55.152 1.00 86.19 155 ASP A O 1
ATOM 1274 N N . LEU A 1 156 ? 32.676 -3.807 -53.825 1.00 86.25 156 LEU A N 1
ATOM 1275 C CA . LEU A 1 156 ? 31.378 -3.333 -54.315 1.00 86.25 156 LEU A CA 1
ATOM 1276 C C . LEU A 1 156 ? 31.453 -2.832 -55.769 1.00 86.25 156 LEU A C 1
ATOM 1278 O O . LEU A 1 156 ? 30.485 -2.963 -56.524 1.00 86.25 156 LEU A O 1
ATOM 1282 N N . ASP A 1 157 ? 32.620 -2.341 -56.196 1.00 88.94 157 ASP A N 1
ATOM 1283 C CA . ASP A 1 157 ? 32.869 -1.807 -57.537 1.00 88.94 157 ASP A CA 1
ATOM 1284 C C . ASP A 1 15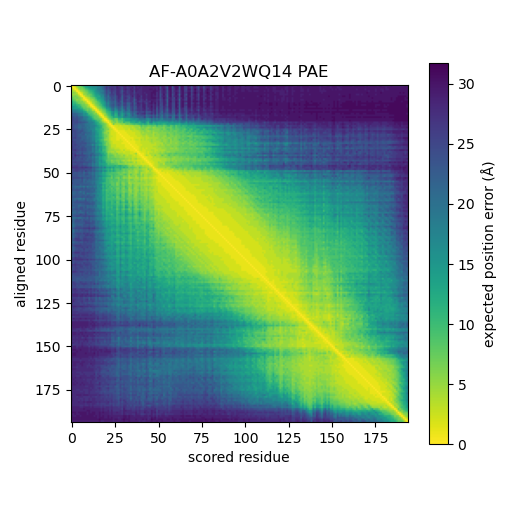7 ? 33.277 -2.876 -58.560 1.00 88.94 157 ASP A C 1
ATOM 1286 O O . ASP A 1 157 ? 33.555 -2.562 -59.722 1.00 88.94 157 ASP A O 1
ATOM 1290 N N . PHE A 1 158 ? 33.224 -4.161 -58.195 1.00 90.88 158 PHE A N 1
ATOM 1291 C CA . PHE A 1 158 ? 33.613 -5.272 -59.067 1.00 90.88 158 PHE A CA 1
ATOM 1292 C C . PHE A 1 158 ? 32.951 -5.216 -60.446 1.00 90.88 158 PHE A C 1
ATOM 1294 O O . PHE A 1 158 ? 33.594 -5.457 -61.471 1.00 90.88 158 PHE A O 1
ATOM 1301 N N . LYS A 1 159 ? 31.656 -4.883 -60.491 1.00 93.25 159 LYS A N 1
ATOM 1302 C CA . LYS A 1 159 ? 30.904 -4.780 -61.750 1.00 93.25 159 LYS A CA 1
ATOM 1303 C C . LYS A 1 159 ? 31.395 -3.619 -62.616 1.00 93.25 159 LYS A C 1
ATOM 1305 O O . LYS A 1 159 ? 31.527 -3.800 -63.826 1.00 93.25 159 LYS A O 1
ATOM 1310 N N . ASN A 1 160 ? 31.678 -2.468 -62.009 1.00 93.69 160 ASN A N 1
ATOM 1311 C CA . ASN A 1 160 ? 32.193 -1.287 -62.703 1.00 93.69 160 ASN A CA 1
ATOM 1312 C C . ASN A 1 160 ? 33.596 -1.571 -63.246 1.00 93.69 160 ASN A C 1
ATOM 1314 O O . ASN A 1 160 ? 33.824 -1.471 -64.451 1.00 93.69 160 ASN A O 1
ATOM 1318 N N . ARG A 1 161 ? 34.479 -2.094 -62.392 1.00 92.56 161 ARG A N 1
ATOM 1319 C CA . ARG A 1 161 ? 35.833 -2.524 -62.752 1.00 92.56 161 ARG A CA 1
ATOM 1320 C C . ARG A 1 161 ? 35.838 -3.543 -63.891 1.00 92.56 161 ARG A C 1
ATOM 1322 O O . ARG A 1 161 ? 36.589 -3.403 -64.852 1.00 92.56 161 ARG A O 1
ATOM 1329 N N . ARG A 1 162 ? 34.971 -4.559 -63.834 1.00 95.75 162 ARG A N 1
ATOM 1330 C CA . ARG A 1 162 ? 34.862 -5.566 -64.901 1.00 95.75 162 ARG A CA 1
ATOM 1331 C C . ARG A 1 162 ? 34.336 -4.976 -66.208 1.00 95.75 162 ARG A C 1
ATOM 1333 O O . ARG A 1 162 ? 34.789 -5.381 -67.276 1.00 95.75 162 ARG A O 1
ATOM 1340 N N . ARG A 1 163 ? 33.401 -4.027 -66.143 1.00 96.19 163 ARG A N 1
ATOM 1341 C CA . ARG A 1 163 ? 32.901 -3.311 -67.323 1.00 96.19 163 ARG A CA 1
ATOM 1342 C C . ARG A 1 163 ? 34.009 -2.492 -67.981 1.00 96.19 163 ARG A C 1
ATOM 1344 O O . ARG A 1 163 ? 34.162 -2.560 -69.195 1.00 96.19 163 ARG A O 1
ATOM 1351 N N . GLU A 1 164 ? 34.790 -1.759 -67.197 1.00 95.69 164 GLU A N 1
ATOM 1352 C CA . GLU A 1 164 ? 35.930 -0.987 -67.700 1.00 95.69 164 GLU A CA 1
ATOM 1353 C C . GLU A 1 164 ? 36.992 -1.889 -68.331 1.00 95.69 164 GLU A C 1
ATOM 1355 O O . GLU A 1 164 ? 37.450 -1.606 -69.434 1.00 95.69 164 GLU A O 1
ATOM 1360 N N . GLN A 1 165 ? 37.311 -3.026 -67.703 1.00 95.69 165 GLN A N 1
ATOM 1361 C CA . GLN A 1 165 ? 38.225 -4.024 -68.273 1.00 95.69 165 GLN A CA 1
ATOM 1362 C C . GLN A 1 165 ? 37.725 -4.570 -69.617 1.00 95.69 165 GLN A C 1
ATOM 1364 O O . GLN A 1 165 ? 38.505 -4.718 -70.554 1.00 95.69 165 GLN A O 1
ATOM 1369 N N . GLN A 1 166 ? 36.423 -4.846 -69.740 1.00 96.44 166 GLN A N 1
ATOM 1370 C CA . GLN A 1 166 ? 35.826 -5.297 -71.001 1.00 96.44 166 GLN A CA 1
ATOM 1371 C C . GLN A 1 166 ? 35.871 -4.217 -72.087 1.00 96.44 166 GLN A C 1
ATOM 1373 O O . GLN A 1 166 ? 36.135 -4.535 -73.245 1.00 96.44 166 GLN A O 1
ATOM 1378 N N . LEU A 1 167 ? 35.629 -2.951 -71.728 1.00 96.44 167 LEU A N 1
ATOM 1379 C CA . LEU A 1 167 ? 35.744 -1.826 -72.659 1.00 96.44 167 LEU A CA 1
ATOM 1380 C C . LEU A 1 167 ? 37.187 -1.660 -73.142 1.00 96.44 167 LEU A C 1
ATOM 1382 O O . LEU A 1 167 ? 37.409 -1.612 -74.346 1.00 96.44 167 LEU A O 1
ATOM 1386 N N . GLN A 1 168 ? 38.162 -1.683 -72.231 1.00 96.50 168 GLN A N 1
ATOM 1387 C CA . GLN A 1 168 ? 39.585 -1.619 -72.581 1.00 96.50 168 GLN A CA 1
ATOM 1388 C C . GLN A 1 168 ? 39.995 -2.774 -73.498 1.00 96.50 168 GLN A C 1
ATOM 1390 O O . GLN A 1 168 ? 40.639 -2.552 -74.518 1.00 96.50 168 GLN A O 1
ATOM 1395 N N . GLN A 1 169 ? 39.571 -4.003 -73.186 1.00 95.94 169 GLN A N 1
ATOM 1396 C CA . GLN A 1 169 ? 39.867 -5.169 -74.018 1.00 95.94 169 GLN A CA 1
ATOM 1397 C C . GLN A 1 169 ? 39.269 -5.039 -75.423 1.00 95.94 169 GLN A C 1
ATOM 1399 O O . GLN A 1 169 ? 39.919 -5.394 -76.407 1.00 95.94 169 GLN A O 1
ATOM 1404 N N . ARG A 1 170 ? 38.039 -4.524 -75.525 1.00 96.00 170 ARG A N 1
ATOM 1405 C CA . ARG A 1 170 ? 37.389 -4.267 -76.811 1.00 96.00 170 ARG A CA 1
ATOM 1406 C C . ARG A 1 170 ? 38.146 -3.206 -77.605 1.00 96.00 170 ARG A C 1
ATOM 1408 O O . ARG A 1 170 ? 38.406 -3.421 -78.784 1.00 96.00 170 ARG A O 1
ATOM 1415 N N . ASP A 1 171 ? 38.502 -2.097 -76.972 1.00 96.31 171 ASP A N 1
ATOM 1416 C CA . ASP A 1 171 ? 39.170 -0.982 -77.637 1.00 96.31 171 ASP A CA 1
ATOM 1417 C C . ASP A 1 171 ? 40.591 -1.384 -78.089 1.00 96.31 171 ASP A C 1
ATOM 1419 O O . ASP A 1 171 ? 40.991 -1.072 -79.209 1.00 96.31 171 ASP A O 1
ATOM 1423 N N . TRP A 1 172 ? 41.325 -2.182 -77.299 1.00 95.94 172 TRP A N 1
ATOM 1424 C CA . TRP A 1 172 ? 42.602 -2.778 -77.724 1.00 95.94 172 TRP A CA 1
ATOM 1425 C C . TRP A 1 172 ? 42.445 -3.732 -78.907 1.00 95.94 172 TRP A C 1
ATOM 1427 O O . TRP A 1 172 ? 43.237 -3.683 -79.847 1.00 95.94 172 TRP A O 1
ATOM 1437 N N . ALA A 1 173 ? 41.419 -4.587 -78.890 1.00 94.56 173 ALA A N 1
ATOM 1438 C CA . ALA A 1 173 ? 41.141 -5.478 -80.012 1.00 94.56 173 ALA A CA 1
ATOM 1439 C C . ALA A 1 173 ? 40.815 -4.686 -81.290 1.00 94.56 173 ALA A C 1
ATOM 1441 O O . ALA A 1 173 ? 41.287 -5.047 -82.365 1.00 94.56 173 ALA A O 1
ATOM 1442 N N . GLN A 1 174 ? 40.066 -3.585 -81.175 1.00 94.25 174 GLN A N 1
ATOM 1443 C CA . GLN A 1 174 ? 39.781 -2.685 -82.296 1.00 94.25 174 GLN A CA 1
ATOM 1444 C C . GLN A 1 174 ? 41.055 -2.026 -82.835 1.00 94.25 174 GLN A C 1
ATOM 1446 O O . GLN A 1 174 ? 41.299 -2.098 -84.037 1.00 94.25 174 GLN A O 1
ATOM 1451 N N . GLN A 1 175 ? 41.907 -1.474 -81.965 1.00 93.12 175 GLN A N 1
ATOM 1452 C CA . GLN A 1 175 ? 43.178 -0.860 -82.371 1.00 93.12 175 GLN A CA 1
ATOM 1453 C C . GLN A 1 175 ? 44.106 -1.853 -83.084 1.00 93.12 175 GLN A C 1
ATOM 1455 O O . GLN A 1 175 ? 44.690 -1.512 -84.107 1.00 93.12 175 GLN A O 1
ATOM 1460 N N . GLN A 1 176 ? 44.205 -3.096 -82.600 1.00 91.44 176 GLN A N 1
ATOM 1461 C CA . GLN A 1 176 ? 45.006 -4.144 -83.246 1.00 91.44 176 GLN A CA 1
ATOM 1462 C C . GLN A 1 176 ? 44.466 -4.529 -84.632 1.00 91.44 176 GLN A C 1
ATOM 1464 O O . GLN A 1 176 ? 45.241 -4.758 -85.560 1.00 91.44 176 GLN A O 1
ATOM 1469 N N . VAL A 1 177 ? 43.139 -4.586 -84.796 1.00 92.94 177 VAL A N 1
ATOM 1470 C CA . VAL A 1 177 ? 42.510 -4.829 -86.105 1.00 92.94 177 VAL A CA 1
ATOM 1471 C C . VAL A 1 177 ? 42.756 -3.655 -87.055 1.00 92.94 177 VAL A C 1
ATOM 1473 O O . VAL A 1 177 ? 43.114 -3.873 -88.213 1.00 92.94 177 VAL A O 1
ATOM 1476 N N . GLU A 1 178 ? 42.609 -2.416 -86.588 1.00 91.31 178 GLU A N 1
ATOM 1477 C CA . GLU A 1 178 ? 42.896 -1.216 -87.383 1.00 91.31 178 GLU A CA 1
ATOM 1478 C C . GLU A 1 178 ? 44.369 -1.134 -87.798 1.00 91.31 178 GLU A C 1
ATOM 1480 O O . GLU A 1 178 ? 44.669 -0.842 -88.953 1.00 91.31 178 GLU A O 1
ATOM 1485 N N . GLU A 1 179 ? 45.302 -1.431 -86.894 1.00 89.00 179 GLU A N 1
ATOM 1486 C CA . GLU A 1 179 ? 46.732 -1.459 -87.206 1.00 89.00 179 GLU A CA 1
ATOM 1487 C C . GLU A 1 179 ? 47.049 -2.536 -88.251 1.00 89.00 179 GLU A C 1
ATOM 1489 O O . GLU A 1 179 ? 47.702 -2.251 -89.256 1.00 89.00 179 GLU A O 1
ATOM 1494 N N . LYS A 1 180 ? 46.528 -3.756 -88.068 1.00 88.50 180 LYS A N 1
ATOM 1495 C CA . LYS A 1 180 ? 46.736 -4.859 -89.012 1.00 88.50 180 LYS A CA 1
ATOM 1496 C C . LYS A 1 180 ? 46.157 -4.551 -90.395 1.00 88.50 180 LYS A C 1
ATOM 1498 O O . LYS A 1 180 ? 46.825 -4.774 -91.399 1.00 88.50 180 LYS A O 1
ATOM 1503 N N . THR A 1 181 ? 44.941 -4.010 -90.456 1.00 85.19 181 THR A N 1
ATOM 1504 C CA . THR A 1 181 ? 44.310 -3.629 -91.732 1.00 85.19 181 THR A CA 1
ATOM 1505 C C . THR A 1 181 ? 45.062 -2.495 -92.430 1.00 85.19 181 THR A C 1
ATOM 1507 O O . THR A 1 181 ? 45.238 -2.556 -93.644 1.00 85.19 181 THR A O 1
ATOM 1510 N N . ARG A 1 182 ? 45.584 -1.500 -91.695 1.00 83.12 182 ARG A N 1
ATOM 1511 C CA . ARG A 1 182 ? 46.463 -0.459 -92.264 1.00 83.12 182 ARG A CA 1
ATOM 1512 C C . ARG A 1 182 ? 47.754 -1.048 -92.837 1.00 83.12 182 ARG A C 1
ATOM 1514 O O . ARG A 1 182 ? 48.091 -0.746 -93.976 1.00 83.12 182 ARG A O 1
ATOM 1521 N N . GLN A 1 183 ? 48.425 -1.939 -92.102 1.00 80.00 183 GLN A N 1
ATOM 1522 C CA . GLN A 1 183 ? 49.634 -2.623 -92.584 1.00 80.00 183 GLN A CA 1
ATOM 1523 C C . GLN A 1 183 ? 49.370 -3.474 -93.840 1.00 80.00 183 GLN A C 1
ATOM 1525 O O . GLN A 1 183 ? 50.200 -3.515 -94.748 1.00 80.00 183 GLN A O 1
ATOM 1530 N N . GLU A 1 184 ? 48.215 -4.142 -93.923 1.00 76.12 184 GLU A N 1
ATOM 1531 C CA . GLU A 1 184 ? 47.808 -4.908 -95.109 1.00 76.12 184 GLU A CA 1
ATOM 1532 C C . GLU A 1 184 ? 47.552 -4.005 -96.330 1.00 76.12 184 GLU A C 1
ATOM 1534 O O . GLU A 1 184 ? 47.972 -4.347 -97.438 1.00 76.12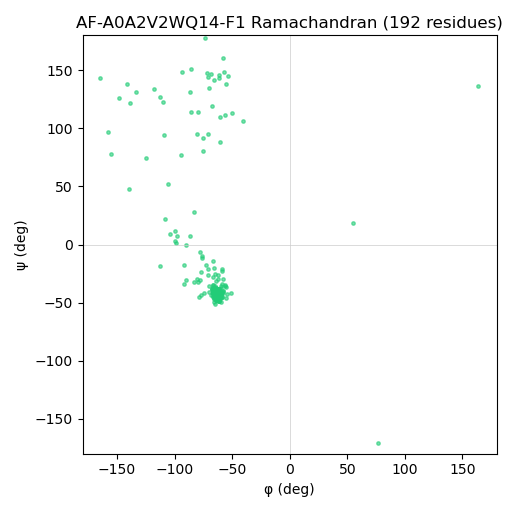 184 GLU A O 1
ATOM 1539 N N . VAL A 1 185 ? 46.921 -2.839 -96.142 1.00 74.50 185 VAL A N 1
ATOM 1540 C CA . VAL A 1 185 ? 46.691 -1.846 -97.210 1.00 74.50 185 VAL A CA 1
ATOM 1541 C C . VAL A 1 185 ? 48.009 -1.233 -97.699 1.00 74.50 185 VAL A C 1
ATOM 1543 O O . VAL A 1 185 ? 48.244 -1.189 -98.910 1.00 74.50 185 VAL A O 1
ATOM 1546 N N . ASP A 1 186 ? 48.905 -0.844 -96.790 1.00 67.25 186 ASP A N 1
ATOM 1547 C CA . ASP A 1 186 ? 50.230 -0.311 -97.139 1.00 67.25 186 ASP A CA 1
ATOM 1548 C C . ASP A 1 186 ? 51.101 -1.374 -97.845 1.00 67.25 186 ASP A C 1
ATOM 1550 O O . ASP A 1 186 ? 51.798 -1.085 -98.823 1.00 67.25 186 ASP A O 1
ATOM 1554 N N . GLY A 1 187 ? 51.007 -2.641 -97.423 1.00 59.50 187 GLY A N 1
ATOM 1555 C CA . GLY A 1 187 ? 51.687 -3.776 -98.057 1.00 59.50 187 GLY A CA 1
ATOM 15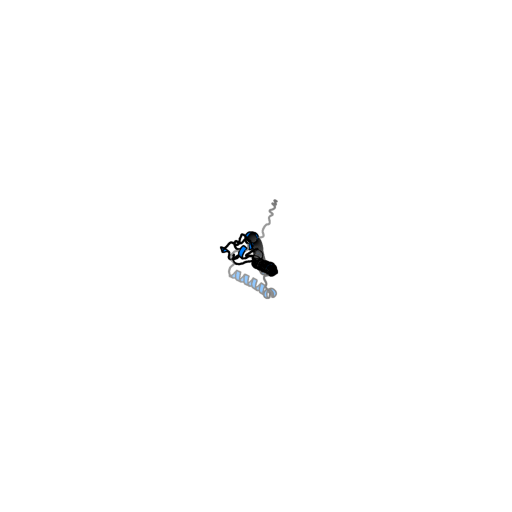56 C C . GLY A 1 187 ? 51.125 -4.174 -99.430 1.00 59.50 187 GLY A C 1
ATOM 1557 O O . GLY A 1 187 ? 51.861 -4.716 -100.262 1.00 59.50 187 GLY A O 1
ATOM 1558 N N . ALA A 1 188 ? 49.846 -3.897 -99.702 1.00 55.75 188 ALA A N 1
ATOM 1559 C CA . ALA A 1 188 ? 49.225 -4.091 -101.014 1.00 55.75 188 ALA A CA 1
ATOM 1560 C C . ALA A 1 188 ? 49.596 -2.973 -102.008 1.00 55.75 188 ALA A C 1
ATOM 1562 O O . ALA A 1 188 ? 49.753 -3.246 -103.199 1.00 55.75 188 ALA A O 1
ATOM 1563 N N . GLY A 1 189 ? 49.831 -1.745 -101.527 1.00 52.81 189 GLY A N 1
ATOM 1564 C CA . GLY A 1 189 ? 50.339 -0.634 -102.343 1.00 52.81 189 GLY A CA 1
ATOM 1565 C C . GLY A 1 189 ? 51.750 -0.875 -102.903 1.00 52.81 189 GLY A C 1
ATOM 1566 O O . GLY A 1 189 ? 52.048 -0.470 -104.027 1.00 52.81 189 GLY A O 1
ATOM 1567 N N . GLY A 1 190 ? 52.596 -1.613 -102.175 1.00 49.88 190 GLY A N 1
ATOM 1568 C CA . GLY A 1 190 ? 53.968 -1.945 -102.586 1.00 49.88 190 GLY A CA 1
ATOM 1569 C C . GLY A 1 190 ? 54.110 -3.063 -103.630 1.00 49.88 190 GLY A C 1
ATOM 1570 O O . GLY A 1 190 ? 55.216 -3.300 -104.107 1.00 49.88 190 GLY A O 1
ATOM 1571 N N . LYS A 1 191 ? 53.025 -3.757 -104.005 1.00 50.22 191 LYS A N 1
ATOM 1572 C CA . LYS A 1 191 ? 53.058 -4.881 -104.969 1.00 50.22 191 LYS A CA 1
ATOM 1573 C C . LYS A 1 191 ? 52.542 -4.527 -106.372 1.00 50.22 191 LYS A C 1
ATOM 1575 O O . LYS A 1 191 ? 52.394 -5.424 -107.193 1.00 50.22 191 LYS A O 1
ATOM 1580 N N . SER A 1 192 ? 52.291 -3.244 -106.660 1.00 47.19 192 SER A N 1
ATOM 1581 C CA . SER A 1 192 ? 51.805 -2.774 -107.975 1.00 47.19 192 SER A CA 1
ATOM 1582 C C . SER A 1 192 ? 52.881 -2.193 -108.911 1.00 47.19 192 SER A C 1
ATOM 1584 O O . SER A 1 192 ? 52.549 -1.778 -110.017 1.00 47.19 192 SER A O 1
ATOM 1586 N N . CYS A 1 193 ? 54.161 -2.206 -108.518 1.00 48.59 193 CYS A N 1
ATOM 1587 C CA . CYS A 1 193 ? 55.282 -1.765 -109.359 1.00 48.59 193 CYS A CA 1
ATOM 1588 C C . CYS A 1 193 ? 56.354 -2.858 -109.492 1.00 48.59 193 CYS A C 1
ATOM 1590 O O . CYS A 1 193 ? 57.415 -2.748 -108.880 1.00 48.59 193 CYS A O 1
ATOM 1592 N N . VAL A 1 194 ? 56.074 -3.894 -110.289 1.00 45.69 194 VAL A N 1
ATOM 1593 C CA . VAL A 1 194 ? 57.067 -4.669 -111.064 1.00 45.69 194 VAL A CA 1
ATOM 1594 C C . VAL A 1 194 ? 56.427 -5.049 -112.390 1.00 45.69 194 VAL A C 1
ATOM 1596 O O . VAL A 1 194 ? 55.281 -5.549 -112.347 1.00 45.69 194 VAL A O 1
#

Mean predicted aligned error: 15.49 Å